Protein AF-A0AAV4ATP1-F1 (afdb_monomer)

Solvent-accessible surface area (backbone atoms only — not comparable to full-atom values): 14069 Å² total; per-residue (Å²): 101,51,82,54,81,61,89,52,82,40,82,49,40,68,47,80,60,47,70,42,80,39,46,44,70,44,78,47,50,34,46,40,31,44,51,21,31,38,41,35,47,23,42,25,44,31,36,67,42,44,58,39,49,51,31,39,30,54,49,22,28,38,41,32,49,21,42,23,47,29,48,47,56,41,62,51,31,40,62,56,31,42,53,18,32,35,42,32,52,20,35,11,58,58,27,47,40,47,58,88,54,37,36,39,66,43,38,54,40,29,55,48,25,26,38,43,34,48,20,49,16,48,76,26,69,51,57,70,36,43,70,19,60,43,45,30,55,42,27,28,34,42,35,32,22,44,37,23,90,85,49,68,56,48,70,59,36,54,71,35,76,48,31,27,34,43,33,27,25,47,100,88,42,70,9,55,28,37,62,46,49,49,63,34,43,58,22,52,48,54,27,38,34,42,38,39,26,39,21,46,25,66,46,63,41,39,56,26,54,73,36,34,65,57,29,30,32,45,34,44,28,30,29,38,93,67,27,33,54,68,55,60,38,57,32,32,64,37,49,52,78,49,57,37,29,34,42,35,47,26,46,25,59,86,68,98,64,80,64,36,69,48,48,39,82,62,48,53,45,54,73,55,36,72,58,81,41,77,45,56,57,74,39,45,69,72,42,73,49,79,66,81,127

Foldseek 3Di:
DDDDPVPAQDLAAEDAPAQEADQDADFQNCQNPLNHAYYHHEHYAHAEQELRRCHNPQNHAEYAPEQYQHQAYYLNSCQSVQNYAYYAPEQNQNHDQDCVRQPLSSCLSPQNYAYYHHANYPLQQDAHPLNNVLSNLNHAEYEYAAHHPVQARDLSLLNNLNHAEYEHRDPPHAHAHAEADLHRCLNPQNYQYYEYENYQYQYYALNNCVSNQNHQYYYYENNHDRQAPLRVLVSLVSVQPGNHAEYHYAPRADDPDLEDEADLVSNVSVVRHNYNYYHHPHRSYPYYPDVDD

Mean predicted aligned error: 6.55 Å

Radius of gyration: 21.5 Å; Cα contacts (8 Å, |Δi|>4): 793; chains: 1; bounding box: 48×37×59 Å

Structure (mmCIF, N/CA/C/O backbone):
data_AF-A0AAV4ATP1-F1
#
_entry.id   AF-A0AAV4ATP1-F1
#
loop_
_atom_site.group_PDB
_atom_site.id
_atom_site.type_symbol
_atom_site.label_atom_id
_atom_site.label_alt_id
_atom_site.label_comp_id
_atom_site.label_asym_id
_atom_site.label_entity_id
_atom_site.label_seq_id
_atom_site.pdbx_PDB_ins_code
_atom_site.Cartn_x
_atom_site.Cartn_y
_atom_site.Cartn_z
_atom_site.occupancy
_atom_site.B_iso_or_equiv
_atom_site.auth_seq_id
_atom_site.auth_comp_id
_atom_site.auth_asym_id
_atom_site.auth_atom_id
_atom_site.pdbx_PDB_model_num
ATOM 1 N N . MET A 1 1 ? -25.416 11.378 11.572 1.00 47.25 1 MET A N 1
ATOM 2 C CA . MET A 1 1 ? -24.959 11.071 12.940 1.00 47.25 1 MET A CA 1
ATOM 3 C C . MET A 1 1 ? -25.371 9.643 13.236 1.00 47.25 1 MET A C 1
ATOM 5 O O . MET A 1 1 ? -26.551 9.343 13.079 1.00 47.25 1 MET A O 1
ATOM 9 N N . LEU A 1 2 ? -24.424 8.749 13.524 1.00 53.81 2 LEU A N 1
ATOM 10 C CA . LEU A 1 2 ? -24.759 7.389 13.952 1.00 53.81 2 LEU A CA 1
ATOM 11 C C . LEU A 1 2 ? -25.113 7.435 15.449 1.00 53.81 2 LEU A C 1
ATOM 13 O O . LEU A 1 2 ? -24.255 7.777 16.250 1.00 53.81 2 LEU A O 1
ATOM 17 N N . ARG A 1 3 ? -26.379 7.155 15.790 1.00 54.53 3 ARG A N 1
ATOM 18 C CA . ARG A 1 3 ? -26.973 7.255 17.142 1.00 54.53 3 ARG A CA 1
ATOM 19 C C . ARG A 1 3 ? -27.427 5.898 17.683 1.00 54.53 3 ARG A C 1
ATOM 21 O O . ARG A 1 3 ? -28.529 5.765 18.208 1.00 54.53 3 ARG A O 1
ATOM 28 N N . TYR A 1 4 ? -26.630 4.852 17.490 1.00 54.16 4 TYR A N 1
ATOM 29 C CA . TYR A 1 4 ? -26.988 3.539 18.022 1.00 54.16 4 TYR A CA 1
ATOM 30 C C . TYR A 1 4 ? -26.353 3.344 19.397 1.00 54.16 4 TYR A C 1
ATOM 32 O O . TYR A 1 4 ? -25.181 3.003 19.511 1.00 54.16 4 TYR A O 1
ATOM 40 N N . HIS A 1 5 ? -27.157 3.543 20.443 1.00 51.75 5 HIS A N 1
ATOM 41 C CA . HIS A 1 5 ? -26.899 2.964 21.756 1.00 51.75 5 HIS A CA 1
ATOM 42 C C . HIS A 1 5 ? -27.209 1.464 21.640 1.00 51.75 5 HIS A C 1
ATOM 44 O O . HIS A 1 5 ? -28.364 1.047 21.668 1.00 51.75 5 HIS A O 1
ATOM 50 N N . ILE A 1 6 ? -26.189 0.645 21.372 1.00 56.44 6 ILE A N 1
ATOM 51 C CA . ILE A 1 6 ? -26.342 -0.816 21.346 1.00 56.44 6 ILE A CA 1
ATOM 52 C C . ILE A 1 6 ? -26.303 -1.278 22.802 1.00 56.44 6 ILE A C 1
ATOM 54 O O . ILE A 1 6 ? -25.237 -1.557 23.332 1.00 56.44 6 ILE A O 1
ATOM 58 N N . GLU A 1 7 ? -27.453 -1.270 23.472 1.00 51.03 7 GLU A N 1
ATOM 59 C CA . GLU A 1 7 ? -27.567 -1.366 24.938 1.00 51.03 7 GLU A CA 1
ATOM 60 C C . GLU A 1 7 ? -27.262 -2.741 25.559 1.00 51.03 7 GLU A C 1
ATOM 62 O O . GLU A 1 7 ? -27.362 -2.900 26.771 1.00 51.03 7 GLU A O 1
ATOM 67 N N . GLU A 1 8 ? -26.791 -3.730 24.801 1.00 58.78 8 GLU A N 1
ATOM 68 C CA . GLU A 1 8 ? -26.426 -5.038 25.353 1.00 58.78 8 GLU A CA 1
ATOM 69 C C . GLU A 1 8 ? -25.146 -5.584 24.715 1.00 58.78 8 GLU A C 1
ATOM 71 O O . GLU A 1 8 ? -24.800 -5.245 23.580 1.00 58.78 8 GLU A O 1
ATOM 76 N N . ARG A 1 9 ? -24.420 -6.445 25.450 1.00 64.19 9 ARG A N 1
ATOM 77 C CA . ARG A 1 9 ? -23.231 -7.154 24.946 1.00 64.19 9 ARG A CA 1
ATOM 78 C C . ARG A 1 9 ? -23.613 -7.975 23.718 1.00 64.19 9 ARG A C 1
ATOM 80 O O . ARG A 1 9 ? -24.086 -9.103 23.829 1.00 64.19 9 ARG A O 1
ATOM 87 N N . SER A 1 10 ? -23.394 -7.396 22.549 1.00 73.38 10 SER A N 1
ATOM 88 C CA . SER A 1 10 ? -23.762 -8.013 21.289 1.00 73.38 10 SER A CA 1
ATOM 89 C C . SER A 1 10 ? -22.739 -9.077 20.898 1.00 73.38 10 SER A C 1
ATOM 91 O O . SER A 1 10 ? -21.528 -8.860 20.968 1.00 73.38 10 SER A O 1
ATOM 93 N N . ASN A 1 11 ? -23.229 -10.224 20.425 1.00 89.25 11 ASN A N 1
ATOM 94 C CA . ASN A 1 11 ? -22.405 -11.253 19.785 1.00 89.25 11 ASN A CA 1
ATOM 95 C C . ASN A 1 11 ? -22.111 -10.935 18.310 1.00 89.25 11 ASN A C 1
ATOM 97 O O . ASN A 1 11 ? -21.620 -11.797 17.583 1.00 89.25 11 ASN A O 1
ATOM 101 N N . LEU A 1 12 ? -22.419 -9.715 17.858 1.00 93.31 12 LEU A N 1
ATOM 102 C CA . LEU A 1 12 ? -22.148 -9.260 16.502 1.00 93.31 12 LEU A CA 1
ATOM 103 C C . LEU A 1 12 ? -20.649 -9.340 16.199 1.00 93.31 12 LEU A C 1
ATOM 105 O O . LEU A 1 12 ? -19.835 -8.743 16.902 1.00 93.31 12 LEU A O 1
ATOM 109 N N . GLN A 1 13 ? -20.300 -10.071 15.141 1.00 96.56 13 GLN A N 1
ATOM 110 C CA . GLN A 1 13 ? -18.920 -10.239 14.677 1.00 96.56 13 GLN A CA 1
ATOM 111 C C . GLN A 1 13 ? -18.594 -9.358 13.471 1.00 96.56 13 GLN A C 1
ATOM 113 O O . GLN A 1 13 ? -17.440 -8.967 13.297 1.00 96.56 13 GLN A O 1
ATOM 118 N N . GLU A 1 14 ? -19.596 -8.995 12.673 1.00 97.56 14 GLU A N 1
ATOM 119 C CA . GLU A 1 14 ? -19.429 -8.193 11.463 1.00 97.56 14 GLU A CA 1
ATOM 120 C C . GLU A 1 14 ? -20.455 -7.068 11.433 1.00 97.56 14 GLU A C 1
ATOM 122 O O . GLU A 1 14 ? -21.643 -7.295 11.649 1.00 97.56 14 GLU A O 1
ATOM 127 N N . LEU A 1 15 ? -19.991 -5.850 11.172 1.00 97.12 15 LEU A N 1
ATOM 128 C CA . LEU A 1 15 ? -20.837 -4.681 10.992 1.00 97.12 15 LEU A CA 1
ATOM 129 C C . LEU A 1 15 ? -20.401 -3.958 9.722 1.00 97.12 15 LEU A C 1
ATOM 131 O O . LEU A 1 15 ? -19.317 -3.370 9.677 1.00 97.12 15 LEU A O 1
ATOM 135 N N . ASP A 1 16 ? -21.260 -3.991 8.707 1.00 98.06 16 ASP A N 1
ATOM 136 C CA . ASP A 1 16 ? -21.101 -3.200 7.493 1.00 98.06 16 ASP A CA 1
ATOM 137 C C . ASP A 1 16 ? -22.119 -2.061 7.475 1.00 98.06 16 ASP A C 1
ATOM 139 O O . ASP A 1 16 ? -23.328 -2.272 7.413 1.00 98.06 16 ASP A O 1
ATOM 143 N N . ILE A 1 17 ? -21.600 -0.843 7.564 1.00 97.00 17 ILE A N 1
ATOM 144 C CA . ILE A 1 17 ? -22.349 0.411 7.473 1.00 97.00 17 ILE A CA 1
ATOM 145 C C . ILE A 1 17 ? -21.721 1.320 6.409 1.00 97.00 17 ILE A C 1
ATOM 147 O O . ILE A 1 17 ? -21.839 2.550 6.460 1.00 97.00 17 ILE A O 1
ATOM 151 N N . SER A 1 18 ? -21.053 0.717 5.426 1.00 98.31 18 SER A N 1
ATOM 152 C CA . SER A 1 18 ? -20.458 1.417 4.297 1.00 98.31 18 SER A CA 1
ATOM 153 C C . SER A 1 18 ? -21.504 1.986 3.336 1.00 98.31 18 SER A C 1
ATOM 155 O O . SER A 1 18 ? -22.663 1.575 3.329 1.00 98.31 18 SER A O 1
ATOM 157 N N . GLY A 1 19 ? -21.113 2.983 2.540 1.00 97.94 19 GLY A N 1
ATOM 158 C CA . GLY A 1 19 ? -21.993 3.580 1.525 1.00 97.94 19 GLY A CA 1
ATOM 159 C C . GLY A 1 19 ? -23.148 4.409 2.094 1.00 97.94 19 GLY A C 1
ATOM 160 O O . GLY A 1 19 ? -24.129 4.665 1.396 1.00 97.94 19 GLY A O 1
ATOM 161 N N . ASN A 1 20 ? -23.046 4.826 3.356 1.00 97.31 20 ASN A N 1
ATOM 162 C CA . ASN A 1 20 ? -24.020 5.688 4.013 1.00 97.31 20 ASN A CA 1
ATOM 163 C C . ASN A 1 20 ? -23.556 7.157 4.002 1.00 97.31 20 ASN A C 1
ATOM 165 O O . ASN A 1 20 ? -22.565 7.538 3.384 1.00 97.31 20 ASN A O 1
ATOM 169 N N . LYS A 1 21 ? -24.306 8.028 4.684 1.00 96.69 21 LYS A N 1
ATOM 170 C CA . LYS A 1 21 ? -23.989 9.461 4.837 1.00 96.69 21 LYS A CA 1
ATOM 171 C C . LYS A 1 21 ? -23.508 9.784 6.253 1.00 96.69 21 LYS A C 1
ATOM 173 O O . LYS A 1 21 ? -23.858 10.822 6.815 1.00 96.69 21 LYS A O 1
ATOM 178 N N . ILE A 1 22 ? -22.769 8.867 6.878 1.00 96.50 22 ILE A N 1
ATOM 179 C CA . ILE A 1 22 ? -22.291 9.050 8.249 1.00 96.50 22 ILE A CA 1
ATOM 180 C C . ILE A 1 22 ? -21.164 10.084 8.226 1.00 96.50 22 ILE A C 1
ATOM 182 O O . ILE A 1 22 ? -20.082 9.832 7.706 1.00 96.50 22 ILE A O 1
ATOM 186 N N . SER A 1 23 ? -21.433 11.266 8.777 1.00 95.56 23 SER A N 1
ATOM 187 C CA . SER A 1 23 ? -20.451 12.346 8.936 1.00 95.56 23 SER A CA 1
ATOM 188 C C . SER A 1 23 ? -19.716 12.306 10.277 1.00 95.56 23 SER A C 1
ATOM 190 O O . SER A 1 23 ? -18.638 12.880 10.409 1.00 95.56 23 SER A O 1
ATOM 192 N N . GLU A 1 24 ? -20.311 11.639 11.265 1.00 93.75 24 GLU A N 1
ATOM 193 C CA . GLU A 1 24 ? -19.853 11.580 12.650 1.00 93.75 24 GLU A CA 1
ATOM 194 C C . GLU A 1 24 ? -20.368 10.303 13.321 1.00 93.75 24 GLU A C 1
ATOM 196 O O . GLU A 1 24 ? -21.513 9.884 13.087 1.00 93.75 24 GLU A O 1
ATOM 201 N N . ILE A 1 25 ? -19.504 9.716 14.148 1.00 93.75 25 ILE A N 1
ATOM 202 C CA . ILE A 1 25 ? -19.793 8.609 15.059 1.00 93.75 25 ILE A CA 1
ATOM 203 C C . ILE A 1 25 ? -19.791 9.216 16.457 1.00 93.75 25 ILE A C 1
ATOM 205 O O . ILE A 1 25 ? -18.797 9.831 16.839 1.00 93.75 25 ILE A O 1
ATOM 209 N N . GLU A 1 26 ? -20.893 9.078 17.190 1.00 91.19 26 GLU A N 1
ATOM 210 C CA . GLU A 1 26 ? -20.960 9.579 18.561 1.00 91.19 26 GLU A CA 1
ATOM 211 C C . GLU A 1 26 ? -20.011 8.792 19.470 1.00 91.19 26 GLU A C 1
ATOM 213 O O . GLU A 1 26 ? -19.765 7.596 19.262 1.00 91.19 26 GLU A O 1
ATOM 218 N N . ASP A 1 27 ? -19.493 9.465 20.492 1.00 90.56 27 ASP A N 1
ATOM 219 C CA . ASP A 1 27 ? -18.597 8.860 21.467 1.00 90.56 27 ASP A CA 1
ATOM 220 C C . ASP A 1 27 ? -19.206 7.577 22.042 1.00 90.56 27 ASP A C 1
ATOM 222 O O . ASP A 1 27 ? -20.387 7.523 22.389 1.00 90.56 27 ASP A O 1
ATOM 226 N N . ASN A 1 28 ? -18.389 6.528 22.145 1.00 88.12 28 ASN A N 1
ATOM 227 C CA . ASN A 1 28 ? -18.791 5.234 22.693 1.00 88.12 28 ASN A CA 1
ATOM 228 C C . ASN A 1 28 ? -19.895 4.483 21.919 1.00 88.12 28 ASN A C 1
ATOM 230 O O . ASN A 1 28 ? -20.407 3.487 22.431 1.00 88.12 28 ASN A O 1
ATOM 234 N N . SER A 1 29 ? -20.210 4.859 20.671 1.00 90.81 29 SER A N 1
ATOM 235 C CA . SER A 1 29 ? -21.190 4.140 19.824 1.00 90.81 29 SER A CA 1
ATOM 236 C C . SER A 1 29 ? -20.921 2.630 19.698 1.00 90.81 29 SER A C 1
ATOM 238 O O . SER A 1 29 ? -21.835 1.850 19.442 1.00 90.81 29 SER A O 1
ATOM 240 N N . PHE A 1 30 ? -19.669 2.197 19.878 1.00 92.31 30 PHE A N 1
ATOM 241 C CA . PHE A 1 30 ? -19.261 0.793 19.775 1.00 92.31 30 PHE A CA 1
ATOM 242 C C . PHE A 1 30 ? -18.834 0.154 21.107 1.00 92.31 30 PHE A C 1
ATOM 244 O O . PHE A 1 30 ? -18.339 -0.975 21.102 1.00 92.31 30 PHE A O 1
ATOM 251 N N . GLN A 1 31 ? -19.037 0.821 22.253 1.00 91.12 31 GLN A N 1
ATOM 252 C CA . GLN A 1 31 ? -18.451 0.402 23.538 1.00 91.12 31 GLN A CA 1
ATOM 253 C C . GLN A 1 31 ? -18.849 -1.012 23.992 1.00 91.12 31 GLN A C 1
ATOM 255 O O . GLN A 1 31 ? -18.095 -1.669 24.710 1.00 91.12 31 GLN A O 1
ATOM 260 N N . PHE A 1 32 ? -20.006 -1.501 23.542 1.00 90.56 32 PHE A N 1
ATOM 261 C CA . PHE A 1 32 ? -20.543 -2.817 23.895 1.00 90.56 32 PHE A CA 1
ATOM 262 C C . PHE A 1 32 ? -20.334 -3.892 22.812 1.00 90.56 32 PHE A C 1
ATOM 264 O O . PHE A 1 32 ? -20.736 -5.040 23.000 1.00 90.56 32 PHE A O 1
ATOM 271 N N . LEU A 1 33 ? -19.658 -3.563 21.704 1.00 93.06 33 LEU A N 1
ATOM 272 C CA . LEU A 1 33 ? -19.396 -4.467 20.576 1.00 93.06 33 LEU A CA 1
ATOM 273 C C . LEU A 1 33 ? -18.064 -5.227 20.713 1.00 93.06 33 LEU A C 1
ATOM 275 O O . LEU A 1 33 ? -17.266 -5.304 19.779 1.00 93.06 33 LEU A O 1
ATOM 279 N N . SER A 1 34 ? -17.799 -5.808 21.883 1.00 93.75 34 SER A N 1
ATOM 280 C CA . SER A 1 34 ? -16.513 -6.465 22.160 1.00 93.75 34 SER A CA 1
ATOM 281 C C . SER A 1 34 ? -16.274 -7.748 21.355 1.00 93.75 34 SER A C 1
ATOM 283 O O . SER A 1 34 ? -15.119 -8.138 21.176 1.00 93.75 34 SER A O 1
ATOM 285 N N . SER A 1 35 ? -17.327 -8.381 20.833 1.00 95.56 35 SER A N 1
ATOM 286 C CA . SER A 1 35 ? -17.247 -9.542 19.933 1.00 95.56 35 SER A CA 1
ATOM 287 C C . SER A 1 35 ? -16.990 -9.168 18.469 1.00 95.56 35 SER A C 1
ATOM 289 O O . SER A 1 35 ? -16.736 -10.062 17.662 1.00 95.56 35 SER A O 1
ATOM 291 N N . LEU A 1 36 ? -17.024 -7.875 18.120 1.00 96.94 36 LEU A N 1
ATOM 292 C CA . LEU A 1 36 ? -16.885 -7.428 16.738 1.00 96.94 36 LEU A CA 1
ATOM 293 C C . LEU A 1 36 ? -15.471 -7.705 16.222 1.00 96.94 36 LEU A C 1
ATOM 295 O O . LEU A 1 36 ? -14.469 -7.347 16.846 1.00 96.94 36 LEU A O 1
ATOM 299 N N . VAL A 1 37 ? -15.400 -8.327 15.048 1.00 98.25 37 VAL A N 1
ATOM 300 C CA . VAL A 1 37 ? -14.173 -8.730 14.352 1.00 98.25 37 VAL A CA 1
ATOM 301 C C . VAL A 1 37 ? -13.961 -7.893 13.088 1.00 98.25 37 VAL A C 1
ATOM 303 O O . VAL A 1 37 ? -12.823 -7.510 12.793 1.00 98.25 37 VAL A O 1
ATOM 306 N N . HIS A 1 38 ? -15.041 -7.551 12.389 1.00 98.56 38 HIS A N 1
ATOM 307 C CA . HIS A 1 38 ? -15.018 -6.835 11.119 1.00 98.56 38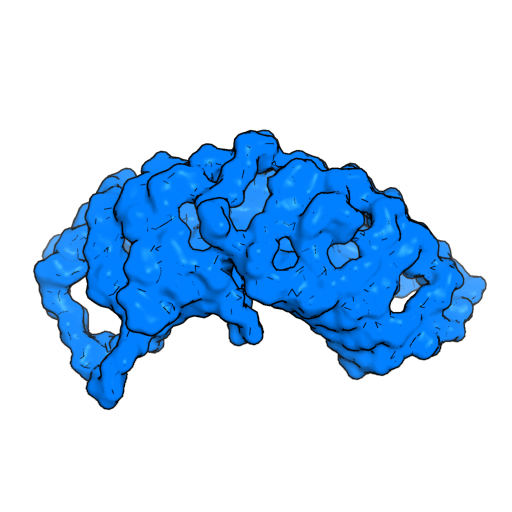 HIS A CA 1
ATOM 308 C C . HIS A 1 38 ? -15.908 -5.586 11.190 1.00 98.56 38 HIS A C 1
ATOM 310 O O . HIS A 1 38 ? -17.094 -5.684 11.492 1.00 98.56 38 HIS A O 1
ATOM 316 N N . LEU A 1 39 ? -15.330 -4.410 10.923 1.00 98.38 39 LEU A N 1
ATOM 317 C CA . LEU A 1 39 ? -16.067 -3.147 10.826 1.00 98.38 39 LEU A CA 1
ATOM 318 C C . LEU A 1 39 ? -15.770 -2.471 9.490 1.00 98.38 39 LEU A C 1
ATOM 320 O O . LEU A 1 39 ? -14.617 -2.128 9.212 1.00 98.38 39 LEU A O 1
ATOM 324 N N . ASN A 1 40 ? -16.815 -2.259 8.695 1.00 98.75 40 ASN A N 1
ATOM 325 C CA . ASN A 1 40 ? -16.746 -1.540 7.432 1.00 98.75 40 ASN A CA 1
ATOM 326 C C . ASN A 1 40 ? -17.504 -0.207 7.535 1.00 98.75 40 ASN A C 1
ATOM 328 O O . ASN A 1 40 ? -18.727 -0.167 7.649 1.00 98.75 40 ASN A O 1
ATOM 332 N N . LEU A 1 41 ? -16.745 0.887 7.503 1.00 98.44 41 LEU A N 1
ATOM 333 C CA . LEU A 1 41 ? -17.198 2.280 7.511 1.00 98.44 41 LEU A CA 1
ATOM 334 C C . LEU A 1 41 ? -16.861 2.984 6.184 1.00 98.44 41 LEU A C 1
ATOM 336 O O . LEU A 1 41 ? -16.927 4.215 6.102 1.00 98.44 41 LEU A O 1
ATOM 340 N N . ALA A 1 42 ? -16.490 2.233 5.143 1.00 98.56 42 ALA A N 1
ATOM 341 C CA . ALA A 1 42 ? -16.060 2.797 3.872 1.00 98.56 42 ALA A CA 1
ATOM 342 C C . ALA A 1 42 ? -17.159 3.634 3.197 1.00 98.56 42 ALA A C 1
ATOM 344 O O . ALA A 1 42 ? -18.348 3.448 3.460 1.00 98.56 42 ALA A O 1
ATOM 345 N N . LYS A 1 43 ? -16.787 4.536 2.284 1.00 98.00 43 LYS A N 1
ATOM 346 C CA . LYS A 1 43 ? -17.749 5.302 1.463 1.00 98.00 43 LYS A CA 1
ATOM 347 C C . LYS A 1 43 ? -18.777 6.071 2.305 1.00 98.00 43 LYS A C 1
ATOM 349 O O . LYS A 1 43 ? -19.968 6.062 2.005 1.00 98.00 43 LYS A O 1
ATOM 354 N N . ASN A 1 44 ? -18.312 6.697 3.382 1.00 98.25 44 ASN A N 1
ATOM 355 C CA . ASN A 1 44 ? -19.098 7.585 4.237 1.00 98.25 44 ASN A CA 1
ATOM 356 C C . ASN A 1 44 ? -18.551 9.023 4.130 1.00 98.25 44 ASN A C 1
ATOM 358 O O . ASN A 1 44 ? -17.882 9.386 3.165 1.00 98.25 44 ASN A O 1
ATOM 362 N N . SER A 1 45 ? -18.872 9.897 5.082 1.00 97.62 45 SER A N 1
ATOM 363 C CA . SER A 1 45 ? -18.421 11.296 5.100 1.00 97.62 45 SER A CA 1
ATOM 364 C C . SER A 1 45 ? -17.709 11.660 6.402 1.00 97.62 45 SER A C 1
ATOM 366 O O . SER A 1 45 ? -17.733 12.823 6.810 1.00 97.62 45 SER A O 1
ATOM 368 N N . LEU A 1 46 ? -17.090 10.677 7.068 1.00 97.94 46 LEU A N 1
ATOM 369 C CA . LEU A 1 46 ? -16.367 10.886 8.320 1.00 97.94 46 LEU A CA 1
ATOM 370 C C . LEU A 1 46 ? -15.219 11.863 8.103 1.00 97.94 46 LEU A C 1
ATOM 372 O O . LEU A 1 46 ? -14.470 11.740 7.137 1.00 97.94 46 LEU A O 1
ATOM 376 N N . GLN A 1 47 ? -15.075 12.822 9.012 1.00 96.50 47 GLN A N 1
ATOM 377 C CA . GLN A 1 47 ? -14.042 13.858 8.921 1.00 96.50 47 GLN A CA 1
ATOM 378 C C . GLN A 1 47 ? -12.947 13.713 9.979 1.00 96.50 47 GLN A C 1
ATOM 380 O O . GLN A 1 47 ? -11.800 14.106 9.751 1.00 96.50 47 GLN A O 1
ATOM 385 N N . ARG A 1 48 ? -13.300 13.155 11.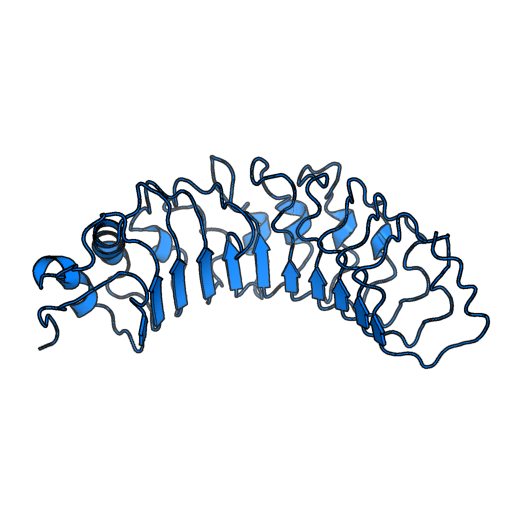138 1.00 96.12 48 ARG A N 1
ATOM 386 C CA . ARG A 1 48 ? -12.403 12.972 12.275 1.00 96.12 48 ARG A CA 1
ATOM 387 C C . ARG A 1 48 ? -12.596 11.594 12.886 1.00 96.12 48 ARG A C 1
ATOM 389 O O . ARG A 1 48 ? -13.694 11.049 12.849 1.00 96.12 48 ARG A O 1
ATOM 396 N N . VAL A 1 49 ? -11.525 11.086 13.479 1.00 96.88 49 VAL A N 1
ATOM 397 C CA . VAL A 1 49 ? -11.536 9.913 14.355 1.00 96.88 49 VAL A CA 1
ATOM 398 C C . VAL A 1 49 ? -10.898 10.336 15.673 1.00 96.88 49 VAL A C 1
ATOM 400 O O . VAL A 1 49 ? -9.752 10.783 15.677 1.00 96.88 49 VAL A O 1
ATOM 403 N N . ASN A 1 50 ? -11.635 10.228 16.775 1.00 95.81 50 ASN A N 1
ATOM 404 C CA . ASN A 1 50 ? -11.162 10.582 18.115 1.00 95.81 50 ASN A CA 1
ATOM 405 C C . ASN A 1 50 ? -10.765 9.326 18.923 1.00 95.81 50 ASN A C 1
ATOM 407 O O . ASN A 1 50 ? -10.930 8.192 18.468 1.00 95.81 50 ASN A O 1
ATOM 411 N N . ASN A 1 51 ? -10.235 9.524 20.131 1.00 95.19 51 ASN A N 1
ATOM 412 C CA . ASN A 1 51 ? -9.775 8.454 21.025 1.00 95.19 51 ASN A CA 1
ATOM 413 C C . ASN A 1 51 ? -10.890 7.527 21.547 1.00 95.19 51 ASN A C 1
ATOM 415 O O . ASN A 1 51 ? -10.589 6.430 22.011 1.00 95.19 51 ASN A O 1
ATOM 419 N N . VAL A 1 52 ? -12.157 7.934 21.451 1.00 94.88 52 VAL A N 1
ATOM 420 C CA . VAL A 1 52 ? -13.317 7.161 21.931 1.00 94.88 52 VAL A CA 1
ATOM 421 C C . VAL A 1 52 ? -14.165 6.575 20.795 1.00 94.88 52 VAL A C 1
ATOM 423 O O . VAL A 1 52 ? -15.063 5.773 21.045 1.00 94.88 52 VAL A O 1
ATOM 426 N N . THR A 1 53 ? -13.846 6.896 19.534 1.00 95.06 53 THR A N 1
ATOM 427 C CA . THR A 1 53 ? -14.595 6.454 18.344 1.00 95.06 53 THR A CA 1
ATOM 428 C C . THR A 1 53 ? -14.663 4.931 18.261 1.00 95.06 53 THR A C 1
ATOM 430 O O . THR A 1 53 ? -15.709 4.385 17.935 1.00 95.06 53 THR A O 1
ATOM 433 N N . PHE A 1 54 ? -13.562 4.235 18.565 1.00 95.94 54 PHE A N 1
ATOM 434 C CA . PHE A 1 54 ? -13.464 2.769 18.487 1.00 95.94 54 PHE A CA 1
ATOM 435 C C . PHE A 1 54 ? -13.410 2.079 19.851 1.00 95.94 54 PHE A C 1
ATOM 437 O O . PHE A 1 54 ? -13.081 0.893 19.934 1.00 95.94 54 PHE A O 1
ATOM 444 N N . GLN A 1 55 ? -13.723 2.804 20.925 1.00 94.25 55 GLN A N 1
ATOM 445 C CA . GLN A 1 55 ? -13.720 2.244 22.268 1.00 94.25 55 GLN A CA 1
ATOM 446 C C . GLN A 1 55 ? -14.649 1.020 22.345 1.00 94.25 55 GLN A C 1
ATOM 448 O O . GLN A 1 55 ? -15.734 1.012 21.771 1.00 94.25 55 GLN A O 1
ATOM 453 N N . GLY A 1 56 ? -14.188 -0.040 23.018 1.00 92.50 56 GLY A N 1
ATOM 454 C CA . GLY A 1 56 ? -14.891 -1.326 23.132 1.00 92.50 56 GLY A CA 1
ATOM 455 C C . GLY A 1 56 ? -14.534 -2.370 22.064 1.00 92.50 56 GLY A C 1
ATOM 456 O O . GLY A 1 56 ? -14.704 -3.563 22.315 1.00 92.50 56 GLY A O 1
ATOM 457 N N . LEU A 1 57 ? -13.946 -1.974 20.928 1.00 95.62 57 LEU A N 1
ATOM 458 C CA . LEU A 1 57 ? -13.634 -2.858 19.789 1.00 95.62 57 LEU A CA 1
ATOM 459 C C . LEU A 1 57 ? -12.343 -3.690 19.963 1.00 95.62 57 LEU A C 1
ATOM 461 O O . LEU A 1 57 ? -11.511 -3.791 19.059 1.00 95.62 57 LEU A O 1
ATOM 465 N N . VAL A 1 58 ? -12.175 -4.318 21.129 1.00 95.00 58 VAL A N 1
ATOM 466 C CA . VAL A 1 58 ? -10.927 -4.983 21.564 1.00 95.00 58 VAL A CA 1
ATOM 467 C C . VAL A 1 58 ? -10.549 -6.242 20.772 1.00 95.00 58 VAL A C 1
ATOM 469 O O . VAL A 1 58 ? -9.399 -6.680 20.814 1.00 95.00 58 VAL A O 1
ATOM 472 N N . ASN A 1 59 ? -11.498 -6.851 20.054 1.00 96.62 59 ASN A N 1
ATOM 473 C CA . ASN A 1 59 ? -11.263 -8.039 19.223 1.00 96.62 59 ASN A CA 1
ATOM 474 C C . ASN A 1 59 ? -11.269 -7.749 17.717 1.00 96.62 59 ASN A C 1
ATOM 476 O O . ASN A 1 59 ? -11.141 -8.677 16.914 1.00 96.62 59 ASN A O 1
ATOM 480 N N . LEU A 1 60 ? -11.374 -6.478 17.328 1.00 98.00 60 LEU A N 1
ATOM 481 C CA . LEU A 1 60 ? -11.559 -6.095 15.939 1.00 98.00 60 LEU A CA 1
ATOM 482 C C . LEU A 1 60 ? -10.269 -6.343 15.137 1.00 98.00 60 LEU A C 1
ATOM 484 O O . LEU A 1 60 ? -9.188 -5.854 15.472 1.00 98.00 60 LEU A O 1
ATOM 488 N N . ARG A 1 61 ? -10.387 -7.109 14.049 1.00 98.50 61 ARG A N 1
ATOM 489 C CA . ARG A 1 61 ? -9.274 -7.551 13.192 1.00 98.50 61 ARG A CA 1
ATOM 490 C C . ARG A 1 61 ? -9.204 -6.793 11.880 1.00 98.50 61 ARG A C 1
ATOM 492 O O . ARG A 1 61 ? -8.096 -6.527 11.417 1.00 98.50 61 ARG A O 1
ATOM 499 N N . THR A 1 62 ? -10.338 -6.391 11.313 1.00 98.75 62 THR A N 1
ATOM 500 C CA . THR A 1 62 ? -10.379 -5.564 10.097 1.00 98.75 62 THR A CA 1
ATOM 501 C C . THR A 1 62 ? -11.160 -4.282 10.348 1.00 98.75 62 THR A C 1
ATOM 503 O O . THR A 1 62 ? -12.179 -4.284 11.039 1.00 98.75 62 THR A O 1
ATOM 506 N N . LEU A 1 63 ? -10.618 -3.172 9.861 1.00 98.69 63 LEU A N 1
ATOM 507 C CA . LEU A 1 63 ? -11.255 -1.864 9.913 1.00 98.69 63 LEU A CA 1
ATOM 508 C C . LEU A 1 63 ? -11.089 -1.205 8.551 1.00 98.69 63 LEU A C 1
ATOM 510 O O . LEU A 1 63 ? -9.955 -0.978 8.121 1.00 98.69 63 LEU A O 1
ATOM 514 N N . ASP A 1 64 ? -12.208 -0.908 7.904 1.00 98.75 64 ASP A N 1
ATOM 515 C CA . ASP A 1 64 ? -12.227 -0.148 6.661 1.00 98.75 64 ASP A CA 1
ATOM 516 C C . ASP A 1 64 ? -12.822 1.243 6.895 1.00 98.75 64 ASP A C 1
ATOM 518 O O . ASP A 1 64 ? -13.980 1.379 7.276 1.00 98.75 64 ASP A O 1
ATOM 522 N N . LEU A 1 65 ? -12.000 2.271 6.700 1.00 98.31 65 LEU A N 1
ATOM 523 C CA . LEU A 1 65 ? -12.333 3.694 6.769 1.00 98.31 65 LEU A CA 1
ATOM 524 C C . LEU A 1 65 ? -12.101 4.376 5.413 1.00 98.31 65 LEU A C 1
ATOM 526 O O . LEU A 1 65 ? -11.984 5.603 5.335 1.00 98.31 65 LEU A O 1
ATOM 530 N N . SER A 1 66 ? -11.983 3.595 4.340 1.00 97.56 66 SER A N 1
ATOM 531 C CA . SER A 1 66 ? -11.644 4.121 3.027 1.00 97.56 66 SER A CA 1
ATOM 532 C C . SER A 1 66 ? -12.755 4.973 2.425 1.00 97.56 66 SER A C 1
ATOM 534 O O . SER A 1 66 ? -13.924 4.858 2.795 1.00 97.56 66 SER A O 1
ATOM 536 N N . GLN A 1 67 ? -12.394 5.847 1.486 1.00 96.06 67 GLN A N 1
ATOM 537 C CA . GLN A 1 67 ? -13.353 6.703 0.775 1.00 96.06 67 GLN A CA 1
ATOM 538 C C . GLN A 1 67 ? -14.234 7.517 1.746 1.00 96.06 67 GLN A C 1
ATOM 540 O O . GLN A 1 67 ? -15.456 7.563 1.620 1.00 96.06 67 GLN A O 1
ATOM 545 N N . ASN A 1 68 ? -13.606 8.124 2.754 1.00 97.44 68 ASN A N 1
ATOM 546 C CA . ASN A 1 68 ? -14.222 9.095 3.657 1.00 97.44 68 ASN A CA 1
ATOM 547 C C . ASN A 1 68 ? -13.599 10.489 3.423 1.00 97.44 68 ASN A C 1
ATOM 549 O O . ASN A 1 68 ? -12.854 10.714 2.468 1.00 97.44 68 ASN A O 1
ATOM 553 N N . ALA A 1 69 ? -13.914 11.458 4.283 1.00 96.12 69 ALA A N 1
ATOM 554 C CA . ALA A 1 69 ? -13.366 12.812 4.235 1.00 96.12 69 ALA A CA 1
ATOM 555 C C . ALA A 1 69 ? -12.409 13.088 5.410 1.00 96.12 69 ALA A C 1
ATOM 557 O O . ALA A 1 69 ? -12.300 14.237 5.855 1.00 96.12 69 ALA A O 1
ATOM 558 N N . ILE A 1 70 ? -11.749 12.044 5.932 1.00 96.56 70 ILE A N 1
ATOM 559 C CA . ILE A 1 70 ? -10.939 12.138 7.147 1.00 96.56 70 ILE A CA 1
ATOM 560 C C . ILE A 1 70 ? -9.778 13.090 6.884 1.00 96.56 70 ILE A C 1
ATOM 562 O O . ILE A 1 70 ? -9.052 12.951 5.904 1.00 96.56 70 ILE A O 1
ATOM 566 N N . PHE A 1 71 ? -9.602 14.066 7.768 1.00 94.12 71 PHE A N 1
ATOM 567 C CA . PHE A 1 71 ? -8.442 14.957 7.756 1.00 94.12 71 PHE A CA 1
ATOM 568 C C . PHE A 1 71 ? -7.648 14.896 9.061 1.00 94.12 71 PHE A C 1
ATOM 570 O O . PHE A 1 71 ? -6.493 15.306 9.086 1.00 94.12 71 PHE A O 1
ATOM 577 N N . GLN A 1 72 ? -8.234 14.354 10.132 1.00 95.06 72 GLN A N 1
ATOM 578 C CA . GLN A 1 72 ? -7.604 14.268 11.443 1.00 95.06 72 GLN A CA 1
ATOM 579 C C . GLN A 1 72 ? -7.940 12.940 12.124 1.00 95.06 72 GLN A C 1
ATOM 581 O O . GLN A 1 72 ? -9.099 12.529 12.178 1.00 95.06 72 GLN A O 1
ATOM 586 N N . ILE A 1 73 ? -6.914 12.301 12.677 1.00 97.06 73 ILE A N 1
ATOM 587 C CA . ILE A 1 73 ? -7.031 11.129 13.543 1.00 97.06 73 ILE A CA 1
ATOM 588 C C . ILE A 1 73 ? -6.297 11.476 14.835 1.00 97.06 73 ILE A C 1
ATOM 590 O O . ILE A 1 73 ? -5.155 11.934 14.788 1.00 97.06 73 ILE A O 1
ATOM 594 N N . ASP A 1 74 ? -6.965 11.313 15.972 1.00 96.69 74 ASP A N 1
ATOM 595 C CA . ASP A 1 74 ? -6.353 11.514 17.281 1.00 96.69 74 ASP A CA 1
ATOM 596 C C . ASP A 1 74 ? -5.196 10.527 17.502 1.00 96.69 74 ASP A C 1
ATOM 598 O O . ASP A 1 74 ? -5.249 9.373 17.074 1.00 96.69 74 ASP A O 1
ATOM 602 N N . ILE A 1 75 ? -4.147 10.970 18.194 1.00 96.12 75 ILE A N 1
ATOM 603 C CA . ILE A 1 75 ? -2.928 10.183 18.422 1.00 96.12 75 ILE A CA 1
ATOM 604 C C . ILE A 1 75 ? -3.180 8.868 19.181 1.00 96.12 75 ILE A C 1
ATOM 606 O O . ILE A 1 75 ? -2.393 7.931 19.039 1.00 96.12 75 ILE A O 1
ATOM 610 N N . SER A 1 76 ? -4.278 8.793 19.938 1.00 96.44 76 SER A N 1
ATOM 611 C CA . SER A 1 76 ? -4.700 7.635 20.733 1.00 96.44 76 SER A CA 1
ATOM 612 C C . SER A 1 76 ? -5.932 6.925 20.151 1.00 96.44 76 SER A C 1
ATOM 614 O O . SER A 1 76 ? -6.452 5.995 20.767 1.00 96.44 76 SER A O 1
ATOM 616 N N . ALA A 1 77 ? -6.401 7.313 18.956 1.00 96.62 77 ALA A N 1
ATOM 617 C CA . ALA A 1 77 ? -7.578 6.738 18.285 1.00 96.62 77 ALA A CA 1
ATOM 618 C C . ALA A 1 77 ? -7.547 5.208 18.145 1.00 96.62 77 ALA A C 1
ATOM 620 O O . ALA A 1 77 ? -8.590 4.559 18.067 1.00 96.62 77 ALA A O 1
ATOM 621 N N . PHE A 1 78 ? -6.350 4.624 18.094 1.00 96.81 78 PHE A N 1
ATOM 622 C CA . PHE A 1 78 ? -6.147 3.200 17.846 1.00 96.81 78 PHE A CA 1
ATOM 623 C C . PHE A 1 78 ? -5.662 2.411 19.068 1.00 96.81 78 PHE A C 1
ATOM 625 O O . PHE A 1 78 ? -5.385 1.220 18.938 1.00 96.81 78 PHE A O 1
ATOM 632 N N . ASP A 1 79 ? -5.600 3.023 20.255 1.00 96.00 79 ASP A N 1
ATOM 633 C CA . ASP A 1 79 ? -5.040 2.401 21.465 1.00 96.00 79 ASP A CA 1
ATOM 634 C C . ASP A 1 79 ? -5.765 1.109 21.882 1.00 96.00 79 ASP A C 1
ATOM 636 O O . ASP A 1 79 ? -5.140 0.175 22.380 1.00 96.00 79 ASP A O 1
ATOM 640 N N . CYS A 1 80 ? -7.070 1.008 21.621 1.00 94.44 80 CYS A N 1
ATOM 641 C CA . CYS A 1 80 ? -7.865 -0.185 21.924 1.00 94.44 80 CYS A CA 1
ATOM 642 C C . CYS A 1 80 ? -7.836 -1.266 20.825 1.00 94.44 80 CYS A C 1
ATOM 644 O O . CYS A 1 80 ? -8.369 -2.357 21.028 1.00 94.44 80 CYS A O 1
ATOM 646 N N . LEU A 1 81 ? -7.212 -1.002 19.670 1.00 96.06 81 LEU A N 1
ATOM 647 C CA . LEU A 1 81 ? -7.245 -1.869 18.485 1.00 96.06 81 LEU A CA 1
ATOM 648 C C . LEU A 1 81 ? -6.033 -2.814 18.399 1.00 96.06 81 LEU A C 1
ATOM 650 O O . LEU A 1 81 ? -5.468 -3.026 17.326 1.00 96.06 81 LEU A O 1
ATOM 654 N N . THR A 1 82 ? -5.614 -3.398 19.520 1.00 93.19 82 THR A N 1
ATOM 655 C CA . THR A 1 82 ? -4.344 -4.145 19.625 1.00 93.19 82 THR A CA 1
ATOM 656 C C . THR A 1 82 ? -4.296 -5.441 18.802 1.00 93.19 82 THR A C 1
ATOM 658 O O . THR A 1 82 ? -3.219 -5.845 18.370 1.00 93.19 82 THR A O 1
ATOM 661 N N . LYS A 1 83 ? -5.450 -6.060 18.508 1.00 95.94 83 LYS A N 1
ATOM 662 C CA . LYS A 1 83 ? -5.584 -7.290 17.689 1.00 95.94 83 LYS A CA 1
ATOM 663 C C . LYS A 1 83 ? -5.832 -7.034 16.194 1.00 95.94 83 LYS A C 1
ATOM 665 O O . LYS A 1 83 ? -6.210 -7.941 15.441 1.00 95.94 83 LYS A O 1
ATOM 670 N N . ARG A 1 84 ? -5.676 -5.786 15.749 1.00 96.12 84 ARG A N 1
ATOM 671 C CA . ARG A 1 84 ? -5.901 -5.375 14.360 1.00 96.12 84 ARG A CA 1
ATOM 672 C C . ARG A 1 84 ? -4.925 -6.080 13.424 1.00 96.12 84 ARG A C 1
ATOM 674 O O . ARG A 1 84 ? -3.722 -5.973 13.606 1.00 96.12 84 ARG A O 1
ATOM 681 N N . LYS A 1 85 ? -5.435 -6.697 12.357 1.00 97.38 85 LYS A N 1
ATOM 682 C CA . LYS A 1 85 ? -4.625 -7.306 11.286 1.00 97.38 85 LYS A CA 1
ATOM 683 C C . LYS A 1 85 ? -4.655 -6.502 9.994 1.00 97.38 85 LYS A C 1
ATOM 685 O O . LYS A 1 85 ? -3.658 -6.468 9.275 1.00 97.38 85 LYS A O 1
ATOM 690 N N . THR A 1 86 ? -5.775 -5.843 9.714 1.00 98.75 86 THR A N 1
ATOM 691 C CA . THR A 1 86 ? -5.988 -5.098 8.471 1.00 98.75 86 THR A CA 1
ATOM 692 C C . THR A 1 86 ? -6.609 -3.747 8.755 1.00 98.75 86 THR A C 1
ATOM 694 O O . THR A 1 86 ? -7.631 -3.669 9.438 1.00 98.75 86 THR A O 1
ATOM 697 N N . MET A 1 87 ? -6.007 -2.697 8.209 1.00 98.31 87 MET A N 1
ATOM 698 C CA . MET A 1 87 ? -6.516 -1.336 8.291 1.00 98.31 87 MET A CA 1
ATOM 699 C C . MET A 1 87 ? -6.489 -0.702 6.905 1.00 98.31 87 MET A C 1
ATOM 701 O O . MET A 1 87 ? -5.443 -0.654 6.256 1.00 98.31 87 MET A O 1
ATOM 705 N N . ASN A 1 88 ? -7.645 -0.212 6.472 1.00 97.94 88 ASN A N 1
ATOM 706 C CA . ASN A 1 88 ? -7.784 0.531 5.234 1.00 97.94 88 ASN A CA 1
ATOM 707 C C . ASN A 1 88 ? -8.167 1.982 5.547 1.00 97.94 88 ASN A C 1
ATOM 709 O O . ASN A 1 88 ? -9.261 2.252 6.030 1.00 97.94 88 ASN A O 1
ATOM 713 N N . LEU A 1 89 ? -7.238 2.902 5.303 1.00 95.69 89 LEU A N 1
ATOM 714 C CA . LEU A 1 89 ? -7.393 4.355 5.444 1.00 95.69 89 LEU A CA 1
ATOM 715 C C . LEU A 1 89 ? -7.330 5.053 4.081 1.00 95.69 89 LEU A C 1
ATOM 717 O O . LEU A 1 89 ? -7.122 6.265 4.016 1.00 95.69 89 LEU A O 1
ATOM 721 N N . SER A 1 90 ? -7.450 4.293 2.994 1.00 94.56 90 SER A N 1
ATOM 722 C CA . SER A 1 90 ? -7.247 4.813 1.651 1.00 94.56 90 SER A CA 1
ATOM 723 C C . SER A 1 90 ? -8.328 5.805 1.208 1.00 94.56 90 SER A C 1
ATOM 725 O O . SER A 1 90 ? -9.445 5.806 1.718 1.00 94.56 90 SER A O 1
ATOM 727 N N . HIS A 1 91 ? -8.022 6.649 0.228 1.00 93.19 91 HIS A N 1
ATOM 728 C CA . HIS A 1 91 ? -8.979 7.574 -0.392 1.00 93.19 91 HIS A CA 1
ATOM 729 C C . HIS A 1 91 ? -9.643 8.563 0.585 1.00 93.19 91 HIS A C 1
ATOM 731 O O . HIS A 1 91 ? -10.775 8.994 0.379 1.00 93.19 91 HIS A O 1
ATOM 737 N N . ASN A 1 92 ? -8.925 8.959 1.635 1.00 93.38 92 ASN A N 1
ATOM 738 C CA . ASN A 1 92 ? -9.218 10.106 2.485 1.00 93.38 92 ASN A CA 1
ATOM 739 C C . ASN A 1 92 ? -8.366 11.289 2.014 1.00 93.38 92 ASN A C 1
ATOM 741 O O . ASN A 1 92 ? -7.334 11.613 2.597 1.00 93.38 92 ASN A O 1
ATOM 745 N N . THR A 1 93 ? -8.794 11.951 0.939 1.00 89.88 93 THR A N 1
ATOM 746 C CA . THR A 1 93 ? -7.987 12.945 0.196 1.00 89.88 93 THR A CA 1
ATOM 747 C C . THR A 1 93 ? -7.545 14.171 1.008 1.00 89.88 93 THR A C 1
ATOM 749 O O . THR A 1 93 ? -6.682 14.938 0.577 1.00 89.88 93 THR A O 1
ATOM 752 N N . ARG A 1 94 ? -8.126 14.371 2.198 1.00 90.06 94 ARG A N 1
ATOM 753 C CA . ARG A 1 94 ? -7.769 15.436 3.147 1.00 90.06 94 ARG A CA 1
ATOM 754 C C . ARG A 1 94 ? -6.776 14.980 4.220 1.00 90.06 94 ARG A C 1
ATOM 756 O O . ARG A 1 94 ? -6.242 15.822 4.941 1.00 90.06 94 ARG A O 1
ATOM 763 N N . PHE A 1 95 ? -6.513 13.680 4.330 1.00 91.06 95 PHE A N 1
ATOM 764 C CA . PHE A 1 95 ? -5.568 13.112 5.279 1.00 91.06 95 PHE A CA 1
ATOM 765 C C . PHE A 1 95 ? -4.141 13.233 4.743 1.00 91.06 95 PHE A C 1
ATOM 767 O O . PHE A 1 95 ? -3.838 12.887 3.602 1.00 91.06 95 PHE A O 1
ATOM 774 N N . SER A 1 96 ? -3.242 13.764 5.566 1.00 89.06 96 SER A N 1
ATOM 775 C CA . SER A 1 96 ? -1.873 14.094 5.169 1.00 89.06 96 SER A CA 1
ATOM 776 C C . SER A 1 96 ? -0.864 13.127 5.785 1.00 89.06 96 SER A C 1
ATOM 778 O O . SER A 1 96 ? -0.934 12.841 6.971 1.00 89.06 96 SER A O 1
ATOM 780 N N . TYR A 1 97 ? 0.160 12.725 5.030 1.00 88.44 97 TYR A N 1
ATOM 781 C CA . TYR A 1 97 ? 1.252 11.873 5.533 1.00 88.44 97 TYR A CA 1
ATOM 782 C C . TYR A 1 97 ? 2.267 12.582 6.446 1.00 88.44 97 TYR A C 1
ATOM 784 O O . TYR A 1 97 ? 3.217 11.975 6.929 1.00 88.44 97 TYR A O 1
ATOM 792 N N . SER A 1 98 ? 2.088 13.882 6.694 1.00 88.56 98 SER A N 1
ATOM 793 C CA . SER A 1 98 ? 2.920 14.655 7.626 1.00 88.56 98 SER A CA 1
ATOM 794 C C . SER A 1 98 ? 2.967 14.025 9.021 1.00 88.56 98 SER A C 1
ATOM 796 O O . SER A 1 98 ? 1.923 13.619 9.528 1.00 88.56 98 SER A O 1
ATOM 798 N N . ASN A 1 99 ? 4.110 14.130 9.703 1.00 86.94 99 ASN A N 1
ATOM 799 C CA . ASN A 1 99 ? 4.288 13.666 11.087 1.00 86.94 99 ASN A CA 1
ATOM 800 C C . ASN A 1 99 ? 3.251 14.213 12.084 1.00 86.94 99 ASN A C 1
ATOM 802 O O . ASN A 1 99 ? 3.016 13.586 13.105 1.00 86.94 99 ASN A O 1
ATOM 806 N N . HIS A 1 100 ? 2.622 15.359 11.805 1.00 89.56 100 HIS A N 1
ATOM 807 C CA . HIS A 1 100 ? 1.525 15.877 12.629 1.00 89.56 100 HIS A CA 1
ATOM 808 C C . HIS A 1 100 ? 0.261 14.999 12.570 1.00 89.56 100 HIS A C 1
ATOM 810 O O . HIS A 1 100 ? -0.381 14.771 13.585 1.00 89.56 100 HIS A O 1
ATOM 816 N N . HIS A 1 101 ? -0.081 14.496 11.383 1.00 90.62 101 HIS A N 1
ATOM 817 C CA . HIS A 1 101 ? -1.284 13.695 11.138 1.00 90.62 101 HIS A CA 1
ATOM 818 C C . HIS A 1 101 ? -1.016 12.186 11.252 1.00 90.62 101 HIS A C 1
ATOM 820 O O . HIS A 1 101 ? -1.925 11.426 11.567 1.00 90.62 101 HIS A O 1
ATOM 826 N N . MET A 1 102 ? 0.225 11.748 11.011 1.00 93.12 102 MET A N 1
ATOM 827 C CA . MET A 1 102 ? 0.660 10.355 11.158 1.00 93.12 102 MET A CA 1
ATOM 828 C C . MET A 1 102 ? 1.963 10.244 11.970 1.00 93.12 102 MET A C 1
ATOM 830 O O . MET A 1 102 ? 2.997 9.827 11.438 1.00 93.12 102 MET A O 1
ATOM 834 N N . PRO A 1 103 ? 1.959 10.636 13.256 1.00 95.06 103 PRO A N 1
ATOM 835 C CA . PRO A 1 103 ? 3.108 10.445 14.134 1.00 95.06 103 PRO A CA 1
ATOM 836 C C . PRO A 1 103 ? 3.311 8.955 14.458 1.00 95.06 103 PRO A C 1
ATOM 838 O O . PRO A 1 103 ? 2.346 8.188 14.437 1.00 95.06 103 PRO A O 1
ATOM 841 N N . PRO A 1 104 ? 4.519 8.523 14.872 1.00 96.00 104 PRO A N 1
ATOM 842 C CA . PRO A 1 104 ? 4.762 7.127 15.237 1.00 96.00 104 PRO A CA 1
ATOM 843 C C . PRO A 1 104 ? 3.800 6.561 16.280 1.00 96.00 104 PRO A C 1
ATOM 845 O O . PRO A 1 104 ? 3.318 5.440 16.131 1.00 96.00 104 PRO A O 1
ATOM 848 N N . ARG A 1 105 ? 3.450 7.363 17.293 1.00 96.19 105 ARG A N 1
ATOM 849 C CA . ARG A 1 105 ? 2.541 6.963 18.375 1.00 96.19 105 ARG A CA 1
ATOM 850 C C . ARG A 1 105 ? 1.164 6.503 17.892 1.00 96.19 105 ARG A C 1
ATOM 852 O O . ARG A 1 105 ? 0.595 5.637 18.552 1.00 96.19 105 ARG A O 1
ATOM 859 N N . LEU A 1 106 ? 0.685 7.013 16.754 1.00 96.31 106 LEU A N 1
ATOM 860 C CA . LEU A 1 106 ? -0.600 6.622 16.169 1.00 96.31 106 LEU A CA 1
ATOM 861 C C . LEU A 1 106 ? -0.646 5.118 15.853 1.00 96.31 106 LEU A C 1
ATOM 863 O O . LEU A 1 106 ? -1.673 4.472 16.031 1.00 96.31 106 LEU A O 1
ATOM 867 N N . PHE A 1 107 ? 0.476 4.548 15.408 1.00 96.12 107 PHE A N 1
ATOM 868 C CA . PHE A 1 107 ? 0.576 3.145 14.999 1.00 96.12 107 PHE A CA 1
ATOM 869 C C . PHE A 1 107 ? 1.236 2.234 16.034 1.00 96.12 107 PHE A C 1
ATOM 871 O O . PHE A 1 107 ? 1.120 1.014 15.924 1.00 96.12 107 PHE A O 1
ATOM 878 N N . MET A 1 108 ? 1.851 2.792 17.082 1.00 95.88 108 MET A N 1
ATOM 879 C CA . MET A 1 108 ? 2.456 2.009 18.168 1.00 95.88 108 MET A CA 1
ATOM 880 C C . MET A 1 108 ? 1.528 0.947 18.795 1.00 95.88 108 MET A C 1
ATOM 882 O O . MET A 1 108 ? 2.036 -0.127 19.106 1.00 95.88 108 MET A O 1
ATOM 886 N N . PRO A 1 109 ? 0.206 1.146 18.961 1.00 96.50 109 PRO A N 1
ATOM 887 C CA . PRO A 1 109 ? -0.673 0.096 19.493 1.00 96.50 109 PRO A CA 1
ATOM 888 C C . PRO A 1 109 ? -0.903 -1.084 18.537 1.00 96.50 109 PRO A C 1
ATOM 890 O O . PRO A 1 109 ? -1.258 -2.178 18.973 1.00 96.50 109 PRO A O 1
ATOM 893 N N . LEU A 1 110 ? -0.713 -0.884 17.230 1.00 96.94 110 LEU A N 1
ATOM 894 C CA . LEU A 1 110 ? -1.125 -1.808 16.168 1.00 96.94 110 LEU A CA 1
ATOM 895 C C . LEU A 1 110 ? -0.076 -2.898 15.898 1.00 96.94 110 LEU A C 1
ATOM 897 O O . LEU A 1 110 ? 0.339 -3.127 14.762 1.00 96.94 110 LEU A O 1
ATOM 901 N N . GLN A 1 111 ? 0.366 -3.585 16.950 1.00 95.31 111 GLN A N 1
ATOM 902 C CA . GLN A 1 111 ? 1.476 -4.539 16.871 1.00 95.31 111 GLN A CA 1
ATOM 903 C C . GLN A 1 111 ? 1.145 -5.813 16.081 1.00 95.31 111 GLN A C 1
ATOM 905 O O . GLN A 1 111 ? 2.061 -6.479 15.605 1.00 95.31 111 GLN A O 1
ATOM 910 N N . GLU A 1 112 ? -0.132 -6.141 15.875 1.00 97.81 112 GLU A N 1
ATOM 911 C CA . GLU A 1 112 ? -0.558 -7.269 15.034 1.00 97.81 112 GLU A CA 1
ATOM 912 C C . GLU A 1 112 ? -0.840 -6.895 13.568 1.00 97.81 112 GLU A C 1
ATOM 914 O O . GLU A 1 112 ? -1.172 -7.779 12.769 1.00 97.81 112 GLU A O 1
ATOM 919 N N . LEU A 1 113 ? -0.708 -5.616 13.189 1.00 98.50 113 LEU A N 1
ATOM 920 C CA . LEU A 1 113 ? -1.104 -5.145 11.863 1.00 98.50 113 LEU A CA 1
ATOM 921 C C . LEU A 1 113 ? -0.215 -5.754 10.776 1.00 98.50 113 LEU A C 1
ATOM 923 O O . LEU A 1 113 ? 1.007 -5.623 10.805 1.00 98.50 113 LEU A O 1
ATOM 927 N N . ARG A 1 114 ? -0.852 -6.396 9.794 1.00 98.69 114 ARG A N 1
ATOM 928 C CA . ARG A 1 114 ? -0.195 -7.072 8.665 1.00 98.69 114 ARG A CA 1
ATOM 929 C C . ARG A 1 114 ? -0.417 -6.343 7.355 1.00 98.69 114 ARG A C 1
ATOM 931 O O . ARG A 1 114 ? 0.487 -6.303 6.527 1.00 98.69 114 ARG A O 1
ATOM 938 N N . PHE A 1 115 ? -1.606 -5.783 7.160 1.00 98.69 115 PHE A N 1
ATOM 939 C CA . PHE A 1 115 ? -2.005 -5.174 5.896 1.00 98.69 115 PHE A CA 1
ATOM 940 C C . PHE A 1 115 ? -2.469 -3.742 6.138 1.00 98.69 115 PHE A C 1
ATOM 942 O O . PHE A 1 115 ? -3.441 -3.519 6.866 1.00 98.69 115 PHE A O 1
ATOM 949 N N . LEU A 1 116 ? -1.761 -2.791 5.534 1.00 97.75 116 LEU A N 1
ATOM 950 C CA . LEU A 1 116 ? -2.060 -1.369 5.627 1.00 97.75 116 LEU A CA 1
ATOM 951 C C . LEU A 1 116 ? -2.277 -0.790 4.229 1.00 97.75 116 LEU A C 1
ATOM 953 O O . LEU A 1 116 ? -1.391 -0.859 3.378 1.00 97.75 116 LEU A O 1
ATOM 957 N N . TYR A 1 117 ? -3.447 -0.193 4.025 1.00 95.50 117 TYR A N 1
ATOM 958 C CA . TYR A 1 117 ? -3.813 0.501 2.793 1.00 95.50 117 TYR A CA 1
ATOM 959 C C . TYR A 1 117 ? -3.980 1.984 3.108 1.00 95.50 117 TYR A C 1
ATOM 961 O O . TYR A 1 117 ? -4.852 2.352 3.897 1.00 95.50 117 TYR A O 1
ATOM 969 N N . ILE A 1 118 ? -3.121 2.829 2.543 1.00 93.06 118 ILE A N 1
ATOM 970 C CA . ILE A 1 118 ? -3.117 4.279 2.796 1.00 93.06 118 ILE A CA 1
ATOM 971 C C . ILE A 1 118 ? -3.068 5.109 1.518 1.00 93.06 118 ILE A C 1
ATOM 973 O O . ILE A 1 118 ? -3.039 6.325 1.627 1.00 93.06 118 ILE A O 1
ATOM 977 N N . GLN A 1 119 ? -3.083 4.492 0.337 1.00 91.69 119 GLN A N 1
ATOM 978 C CA . GLN A 1 119 ? -3.180 5.188 -0.945 1.00 91.69 119 GLN A CA 1
ATOM 979 C C . GLN A 1 119 ? -4.425 6.088 -1.046 1.00 91.69 119 GLN A C 1
ATOM 981 O O . GLN A 1 119 ? -5.352 5.991 -0.261 1.00 91.69 119 GLN A O 1
ATOM 986 N N . GLY A 1 120 ? -4.516 6.923 -2.064 1.00 89.62 120 GLY A N 1
ATOM 987 C CA . GLY A 1 120 ? -5.595 7.866 -2.324 1.00 89.62 120 GLY A CA 1
ATOM 988 C C . GLY A 1 120 ? -5.675 9.034 -1.339 1.00 89.62 120 GLY A C 1
ATOM 989 O O . GLY A 1 120 ? -6.678 9.743 -1.355 1.00 89.62 120 GLY A O 1
ATOM 990 N N . ASN A 1 121 ? -4.678 9.231 -0.470 1.00 88.31 121 ASN A N 1
ATOM 991 C CA . ASN A 1 121 ? -4.737 10.263 0.566 1.00 88.31 121 ASN A CA 1
ATOM 992 C C . ASN A 1 121 ? -4.155 11.584 0.072 1.00 88.31 121 ASN A C 1
ATOM 994 O O . ASN A 1 121 ? -4.804 12.262 -0.715 1.00 88.31 121 ASN A O 1
ATOM 998 N N . SER A 1 122 ? -2.956 11.986 0.501 1.00 77.62 122 SER A N 1
ATOM 999 C CA . SER A 1 122 ? -2.419 13.344 0.301 1.00 77.62 122 SER A CA 1
ATOM 1000 C C . SER A 1 122 ? -2.012 13.681 -1.150 1.00 77.62 122 SER A C 1
ATOM 1002 O O . SER A 1 122 ? -1.013 14.376 -1.370 1.00 77.62 122 SER A O 1
ATOM 1004 N N . ASN A 1 123 ? -2.727 13.138 -2.139 1.00 69.69 123 ASN A N 1
ATOM 1005 C CA . ASN A 1 123 ? -2.495 13.226 -3.575 1.00 69.69 123 ASN A CA 1
ATOM 1006 C C . ASN A 1 123 ? -1.047 12.878 -3.959 1.00 69.69 123 ASN A C 1
ATOM 1008 O O . ASN A 1 123 ? -0.491 13.467 -4.874 1.00 69.69 123 ASN A O 1
ATOM 1012 N N . GLY A 1 124 ? -0.389 11.986 -3.207 1.00 65.44 124 GLY A N 1
ATOM 1013 C CA . GLY A 1 124 ? 0.983 11.545 -3.481 1.00 65.44 124 GLY A CA 1
ATOM 1014 C C . GLY A 1 124 ? 2.086 12.617 -3.421 1.00 65.44 124 GLY A C 1
ATOM 1015 O O . GLY A 1 124 ? 3.213 12.327 -3.811 1.00 65.44 124 GLY A O 1
ATOM 1016 N N . PHE A 1 125 ? 1.816 13.836 -2.930 1.00 69.81 125 PHE A N 1
ATOM 1017 C CA . PHE A 1 125 ? 2.814 14.923 -2.878 1.00 69.81 125 PHE A CA 1
ATOM 1018 C C . PHE A 1 125 ? 3.679 14.940 -1.615 1.00 69.81 125 PHE A C 1
ATOM 1020 O O . PHE A 1 125 ? 4.616 15.730 -1.523 1.00 69.81 125 PHE A O 1
ATOM 1027 N N . LYS A 1 126 ? 3.364 14.114 -0.616 1.00 77.12 126 LYS A N 1
ATOM 1028 C CA . LYS A 1 126 ? 4.112 14.062 0.643 1.00 77.12 126 LYS A CA 1
ATOM 1029 C C . LYS A 1 126 ? 4.836 12.736 0.776 1.00 77.12 126 LYS A C 1
ATOM 1031 O O . LYS A 1 126 ? 4.316 11.693 0.389 1.00 77.12 126 LYS A O 1
ATOM 1036 N N . GLN A 1 127 ? 6.021 12.802 1.370 1.00 78.94 127 GLN A N 1
ATOM 1037 C CA . GLN A 1 127 ? 6.732 11.622 1.831 1.00 78.94 127 GLN A CA 1
ATOM 1038 C C . GLN A 1 127 ? 5.924 10.933 2.939 1.00 78.94 127 GLN A C 1
ATOM 1040 O O . GLN A 1 127 ? 5.283 11.595 3.759 1.00 78.94 127 GLN A O 1
ATOM 1045 N N . TYR A 1 128 ? 5.972 9.606 2.962 1.00 83.12 128 TYR A N 1
ATOM 1046 C CA . TYR A 1 128 ? 5.318 8.800 3.987 1.00 83.12 128 TYR A CA 1
ATOM 1047 C C . TYR A 1 128 ? 6.072 8.897 5.313 1.00 83.12 128 TYR A C 1
ATOM 1049 O O . TYR A 1 128 ? 7.293 9.086 5.316 1.00 83.12 128 TYR A O 1
ATOM 1057 N N . PRO A 1 129 ? 5.382 8.731 6.450 1.00 89.00 129 PRO A N 1
ATOM 1058 C CA . PRO A 1 129 ? 5.996 8.832 7.764 1.00 89.00 129 PRO A CA 1
ATOM 1059 C C . PRO A 1 129 ? 6.802 7.559 8.056 1.00 89.00 129 PRO A C 1
ATOM 1061 O O . PRO A 1 129 ? 6.325 6.657 8.744 1.00 89.00 129 PRO A O 1
ATOM 1064 N N . ASN A 1 130 ? 8.025 7.470 7.522 1.00 92.06 130 ASN A N 1
ATOM 1065 C CA . ASN A 1 130 ? 8.903 6.303 7.663 1.00 92.06 130 ASN A CA 1
ATOM 1066 C C . ASN A 1 130 ? 9.017 5.848 9.134 1.00 92.06 130 ASN A C 1
ATOM 1068 O O . ASN A 1 130 ? 8.811 4.673 9.432 1.00 92.06 130 ASN A O 1
ATOM 1072 N N . ALA A 1 131 ? 9.220 6.786 10.066 1.00 94.12 131 ALA A N 1
ATOM 1073 C CA . ALA A 1 131 ? 9.260 6.512 11.503 1.00 94.12 131 ALA A CA 1
ATOM 1074 C C . ALA A 1 131 ? 7.964 5.887 12.049 1.00 94.12 131 ALA A C 1
ATOM 1076 O O . ALA A 1 131 ? 8.023 5.038 12.936 1.00 94.12 131 ALA A O 1
ATOM 1077 N N . ALA A 1 132 ? 6.795 6.274 11.528 1.00 95.12 132 ALA A N 1
ATOM 1078 C CA . ALA A 1 132 ? 5.527 5.690 11.951 1.00 95.12 132 ALA A CA 1
ATOM 1079 C C . ALA A 1 132 ? 5.318 4.294 11.369 1.00 95.12 132 ALA A C 1
ATOM 1081 O O . ALA A 1 132 ? 4.961 3.374 12.105 1.00 95.12 132 ALA A O 1
ATOM 1082 N N . LEU A 1 133 ? 5.621 4.105 10.085 1.00 95.44 133 LEU A N 1
ATOM 1083 C CA . LEU A 1 133 ? 5.584 2.792 9.441 1.00 95.44 133 LEU A CA 1
ATOM 1084 C C . LEU A 1 133 ? 6.559 1.806 10.107 1.00 95.44 133 LEU A C 1
ATOM 1086 O O . LEU A 1 133 ? 6.224 0.640 10.300 1.00 95.44 133 LEU A O 1
ATOM 1090 N N . ALA A 1 134 ? 7.724 2.278 10.555 1.00 96.44 134 ALA A N 1
ATOM 1091 C CA . ALA A 1 134 ? 8.719 1.463 11.247 1.00 96.44 134 ALA A CA 1
ATOM 1092 C C . ALA A 1 134 ? 8.243 0.903 12.601 1.00 96.44 134 ALA A C 1
ATOM 1094 O O . ALA A 1 134 ? 8.866 -0.027 13.122 1.00 96.44 134 ALA A O 1
ATOM 1095 N N . THR A 1 135 ? 7.155 1.423 13.183 1.00 96.62 135 THR A N 1
ATOM 1096 C CA . THR A 1 135 ? 6.555 0.870 14.415 1.00 96.62 135 THR A CA 1
ATOM 1097 C C . THR A 1 135 ? 5.781 -0.430 14.173 1.00 96.62 135 THR A C 1
ATOM 1099 O O . THR A 1 135 ? 5.591 -1.214 15.103 1.00 96.62 135 THR A O 1
ATOM 1102 N N . LEU A 1 136 ? 5.386 -0.700 12.925 1.00 97.38 136 LEU A N 1
ATOM 1103 C CA . LEU A 1 136 ? 4.540 -1.824 12.529 1.00 97.38 136 LEU A CA 1
ATOM 1104 C C . LEU A 1 136 ? 5.383 -3.079 12.250 1.00 97.38 136 LEU A C 1
ATOM 1106 O O . LEU A 1 136 ? 5.531 -3.514 11.110 1.00 97.38 136 LEU A O 1
ATOM 1110 N N . LYS A 1 137 ? 5.968 -3.683 13.291 1.00 96.19 137 LYS A N 1
ATOM 1111 C CA . LYS A 1 137 ? 6.949 -4.785 13.151 1.00 96.19 137 LYS A CA 1
ATOM 1112 C C . LYS A 1 137 ? 6.418 -6.049 12.454 1.00 96.19 137 LYS A C 1
ATOM 1114 O O . LYS A 1 137 ? 7.209 -6.837 11.935 1.00 96.19 137 LYS A O 1
ATOM 1119 N N . ASN A 1 138 ? 5.099 -6.236 12.418 1.00 97.88 138 ASN A N 1
ATOM 1120 C CA . ASN A 1 138 ? 4.432 -7.357 11.750 1.00 97.88 138 ASN A CA 1
ATOM 1121 C C . ASN A 1 138 ? 3.834 -7.005 10.380 1.00 97.88 138 ASN A C 1
ATOM 1123 O O . ASN A 1 138 ? 3.147 -7.844 9.795 1.00 97.88 138 ASN A O 1
ATOM 1127 N N . LEU A 1 139 ? 4.115 -5.808 9.854 1.00 98.38 139 LEU A N 1
ATOM 1128 C CA . LEU A 1 139 ? 3.628 -5.386 8.547 1.00 98.38 139 LEU A CA 1
ATOM 1129 C C . LEU A 1 139 ? 4.135 -6.335 7.457 1.00 98.38 139 LEU A C 1
ATOM 1131 O O . LEU A 1 139 ? 5.329 -6.610 7.367 1.00 98.38 139 LEU A O 1
ATOM 1135 N N . GLN A 1 140 ? 3.211 -6.817 6.632 1.00 98.44 140 GLN A N 1
ATOM 1136 C CA . GLN A 1 140 ? 3.456 -7.735 5.520 1.00 98.44 140 GLN A CA 1
ATOM 1137 C C . GLN A 1 140 ? 3.199 -7.070 4.177 1.00 98.44 140 GLN A C 1
ATOM 1139 O O . GLN A 1 140 ? 4.009 -7.225 3.264 1.00 98.44 140 GLN A O 1
ATOM 1144 N N . LYS A 1 141 ? 2.096 -6.322 4.069 1.00 98.12 141 LYS A N 1
ATOM 1145 C CA . LYS A 1 141 ? 1.705 -5.604 2.858 1.00 98.12 141 LYS A CA 1
ATOM 1146 C C . LYS A 1 141 ? 1.439 -4.138 3.159 1.00 98.12 141 LYS A C 1
ATOM 1148 O O . LYS A 1 141 ? 0.723 -3.821 4.113 1.00 98.12 141 LYS A O 1
ATOM 1153 N N . LEU A 1 142 ? 1.971 -3.279 2.302 1.00 96.31 142 LEU A N 1
ATOM 1154 C CA . LEU A 1 142 ? 1.729 -1.847 2.309 1.00 96.31 142 LEU A CA 1
ATOM 1155 C C . LEU A 1 142 ? 1.276 -1.405 0.916 1.00 96.31 142 LEU A C 1
ATOM 1157 O O . LEU A 1 142 ? 1.951 -1.695 -0.070 1.00 96.31 142 LEU A O 1
ATOM 1161 N N . VAL A 1 143 ? 0.159 -0.685 0.859 1.00 93.81 143 VAL A N 1
ATOM 1162 C CA . VAL A 1 143 ? -0.340 -0.054 -0.367 1.00 93.81 143 VAL A CA 1
ATOM 1163 C C . VAL A 1 143 ? -0.344 1.459 -0.181 1.00 93.81 143 VAL A C 1
ATOM 1165 O O . VAL A 1 143 ? -0.923 1.973 0.781 1.00 93.81 143 VAL A O 1
ATOM 1168 N N . ILE A 1 144 ? 0.338 2.164 -1.082 1.00 90.94 144 ILE A N 1
ATOM 1169 C CA . ILE A 1 144 ? 0.573 3.612 -1.030 1.00 90.94 144 ILE A CA 1
ATOM 1170 C C . ILE A 1 144 ? 0.309 4.266 -2.386 1.00 90.94 144 ILE A C 1
ATOM 1172 O O . ILE A 1 144 ? 0.283 3.592 -3.406 1.00 90.94 144 ILE A O 1
ATOM 1176 N N . ASP A 1 145 ? 0.142 5.590 -2.431 1.00 86.50 145 ASP A N 1
ATOM 1177 C CA . ASP A 1 145 ? -0.021 6.316 -3.700 1.00 86.50 145 ASP A CA 1
ATOM 1178 C C . ASP A 1 145 ? 1.187 6.172 -4.624 1.00 86.50 145 ASP A C 1
ATOM 1180 O O . ASP A 1 145 ? 1.038 6.060 -5.827 1.00 86.50 145 ASP A O 1
ATOM 1184 N N . GLY A 1 146 ? 2.396 6.262 -4.079 1.00 82.25 146 GLY A N 1
ATOM 1185 C CA . GLY A 1 146 ? 3.592 6.684 -4.810 1.00 82.25 146 GLY A CA 1
ATOM 1186 C C . GLY A 1 146 ? 4.682 7.077 -3.821 1.00 82.25 146 GLY A C 1
ATOM 1187 O O . GLY A 1 146 ? 4.488 6.923 -2.624 1.00 82.25 146 GLY A O 1
ATOM 1188 N N . LEU A 1 147 ? 5.787 7.653 -4.285 1.00 82.88 147 LEU A N 1
ATOM 1189 C CA . LEU A 1 147 ? 6.692 8.454 -3.453 1.00 82.88 147 LEU A CA 1
ATOM 1190 C C . LEU A 1 147 ? 6.876 9.815 -4.125 1.00 82.88 147 LEU A C 1
ATOM 1192 O O . LEU A 1 147 ? 6.863 9.903 -5.354 1.00 82.88 147 LEU A O 1
ATOM 1196 N N . HIS A 1 148 ? 7.043 10.865 -3.322 1.00 78.94 148 HIS A N 1
ATOM 1197 C CA . HIS A 1 148 ? 7.401 12.183 -3.838 1.00 78.94 148 HIS A CA 1
ATOM 1198 C C . HIS A 1 148 ? 8.921 12.301 -3.998 1.00 78.94 148 HIS A C 1
ATOM 1200 O O . HIS A 1 148 ? 9.668 11.637 -3.288 1.00 78.94 148 HIS A O 1
ATOM 1206 N N . SER A 1 149 ? 9.386 13.141 -4.924 1.00 75.25 149 SER A N 1
ATOM 1207 C CA . SER A 1 149 ? 10.816 13.315 -5.198 1.00 75.25 149 SER A CA 1
ATOM 1208 C C . SER A 1 149 ? 11.511 14.144 -4.100 1.00 75.25 149 SER A C 1
ATOM 1210 O O . SER A 1 149 ? 11.016 15.226 -3.787 1.00 75.25 149 SER A O 1
ATOM 1212 N N . PRO A 1 150 ? 12.672 13.719 -3.563 1.00 80.38 150 PRO A N 1
ATOM 1213 C CA . PRO A 1 150 ? 13.379 12.473 -3.862 1.00 80.38 150 PRO A CA 1
ATOM 1214 C C . PRO A 1 150 ? 12.695 11.259 -3.219 1.00 80.38 150 PRO A C 1
ATOM 1216 O O . PRO A 1 150 ? 12.495 11.208 -2.007 1.00 80.38 150 PRO A O 1
ATOM 1219 N N . ALA A 1 151 ? 12.362 10.268 -4.047 1.00 84.00 151 ALA A N 1
ATOM 1220 C CA . ALA A 1 151 ? 11.658 9.073 -3.610 1.00 84.00 151 ALA A CA 1
ATOM 1221 C C . ALA A 1 151 ? 12.616 8.138 -2.862 1.00 84.00 151 ALA A C 1
ATOM 1223 O O . ALA A 1 151 ? 13.554 7.614 -3.462 1.00 84.00 151 ALA A O 1
ATOM 1224 N N . ASN A 1 152 ? 12.389 7.930 -1.563 1.00 88.50 152 ASN A N 1
ATOM 1225 C CA . ASN A 1 152 ? 13.174 6.985 -0.768 1.00 88.50 152 ASN A CA 1
ATOM 1226 C C . ASN A 1 152 ? 12.385 6.416 0.423 1.00 88.50 152 ASN A C 1
ATOM 1228 O O . ASN A 1 152 ? 11.496 7.073 0.968 1.00 88.50 152 ASN A O 1
ATOM 1232 N N . PHE A 1 153 ? 12.767 5.221 0.867 1.00 92.25 153 PHE A N 1
ATOM 1233 C CA . PHE A 1 153 ? 12.385 4.635 2.148 1.00 92.25 153 PHE A CA 1
ATOM 1234 C C . PHE A 1 153 ? 13.508 4.829 3.172 1.00 92.25 153 PHE A C 1
ATOM 1236 O O . PHE A 1 153 ? 14.668 4.531 2.901 1.00 92.25 153 PHE A O 1
ATOM 1243 N N . GLY A 1 154 ? 13.171 5.338 4.357 1.00 92.69 154 GLY A N 1
ATOM 1244 C CA . GLY A 1 154 ? 14.152 5.637 5.406 1.00 92.69 154 GLY A CA 1
ATOM 1245 C C . GLY A 1 154 ? 14.777 4.383 6.042 1.00 92.69 154 GLY A C 1
ATOM 1246 O O . GLY A 1 154 ? 14.147 3.317 6.041 1.00 92.69 154 GLY A O 1
ATOM 1247 N N . PRO A 1 155 ? 15.989 4.492 6.622 1.00 95.44 155 PRO A N 1
ATOM 1248 C CA . PRO A 1 155 ? 16.725 3.373 7.225 1.00 95.44 155 PRO A CA 1
ATOM 1249 C C . PRO A 1 155 ? 15.964 2.635 8.335 1.00 95.44 155 PRO A C 1
ATOM 1251 O O . PRO A 1 155 ? 16.177 1.444 8.559 1.00 95.44 155 PRO A O 1
ATOM 1254 N N . GLU A 1 156 ? 15.034 3.302 9.010 1.00 94.94 156 GLU A N 1
ATOM 1255 C CA . GLU A 1 156 ? 14.166 2.727 10.036 1.00 94.94 156 GLU A CA 1
ATOM 1256 C C . GLU A 1 156 ? 13.317 1.540 9.535 1.00 94.94 156 GLU A C 1
ATOM 1258 O O . GLU A 1 156 ? 13.007 0.618 10.307 1.00 94.94 156 GLU A O 1
ATOM 1263 N N . LEU A 1 157 ? 12.994 1.507 8.236 1.00 96.00 157 LEU A N 1
ATOM 1264 C CA . LEU A 1 157 ? 12.204 0.439 7.619 1.00 96.00 157 LEU A CA 1
ATOM 1265 C C . LEU A 1 157 ? 12.996 -0.857 7.417 1.00 96.00 157 LEU A C 1
ATOM 1267 O O . LEU A 1 157 ? 12.392 -1.926 7.335 1.00 96.00 157 LEU A O 1
ATOM 1271 N N . LYS A 1 158 ? 14.333 -0.810 7.501 1.00 95.38 158 LYS A N 1
ATOM 1272 C CA . LYS A 1 158 ? 15.203 -1.996 7.414 1.00 95.38 158 LYS A CA 1
ATOM 1273 C C . LYS A 1 158 ? 14.920 -3.022 8.514 1.00 95.38 158 LYS A C 1
ATOM 1275 O O . LYS A 1 158 ? 15.231 -4.206 8.379 1.00 95.38 158 LYS A O 1
ATOM 1280 N N . SER A 1 159 ? 14.307 -2.576 9.612 1.00 94.19 159 SER A N 1
ATOM 1281 C CA . SER A 1 159 ? 13.887 -3.434 10.721 1.00 94.19 159 SER A CA 1
ATOM 1282 C C . SER A 1 159 ? 12.636 -4.279 10.428 1.00 94.19 159 SER A C 1
ATOM 1284 O O . SER A 1 159 ? 12.368 -5.227 11.168 1.00 94.19 159 SER A O 1
ATOM 1286 N N . LEU A 1 160 ? 11.878 -3.983 9.365 1.00 96.62 160 LEU A N 1
ATOM 1287 C CA . LEU A 1 160 ? 10.624 -4.661 9.025 1.00 96.62 160 LEU A CA 1
ATOM 1288 C C . LEU A 1 160 ? 10.869 -5.987 8.288 1.00 96.62 160 LEU A C 1
ATOM 1290 O O . LEU A 1 160 ? 10.630 -6.125 7.093 1.00 96.62 160 LEU A O 1
ATOM 1294 N N . ARG A 1 161 ? 11.329 -7.006 9.021 1.00 95.69 161 ARG A N 1
ATOM 1295 C CA . ARG A 1 161 ? 11.685 -8.332 8.467 1.00 95.69 161 ARG A CA 1
ATOM 1296 C C . ARG A 1 161 ? 10.514 -9.103 7.848 1.00 95.69 161 ARG A C 1
ATOM 1298 O O . ARG A 1 161 ? 10.729 -10.025 7.064 1.00 95.69 161 ARG A O 1
ATOM 1305 N N . ASN A 1 162 ? 9.287 -8.746 8.221 1.00 97.12 162 ASN A N 1
ATOM 1306 C CA . ASN A 1 162 ? 8.064 -9.354 7.706 1.00 97.12 162 ASN A CA 1
ATOM 1307 C C . ASN A 1 162 ? 7.499 -8.630 6.482 1.00 97.12 162 ASN A C 1
ATOM 1309 O O . ASN A 1 162 ? 6.527 -9.122 5.918 1.00 97.12 162 ASN A O 1
ATOM 1313 N N . PHE A 1 163 ? 8.080 -7.503 6.066 1.00 97.50 163 PHE A N 1
ATOM 1314 C CA . PHE A 1 163 ? 7.541 -6.700 4.979 1.00 97.50 163 PHE A CA 1
ATOM 1315 C C . PHE A 1 163 ? 7.855 -7.349 3.629 1.00 97.50 163 PHE A C 1
ATOM 1317 O O . PHE A 1 163 ? 9.016 -7.452 3.236 1.00 97.50 163 PHE A O 1
ATOM 1324 N N . ARG A 1 164 ? 6.812 -7.847 2.955 1.00 96.62 164 ARG A N 1
ATOM 1325 C CA . ARG A 1 164 ? 6.914 -8.703 1.765 1.00 96.62 164 ARG A CA 1
ATOM 1326 C C . ARG A 1 164 ? 6.339 -8.066 0.508 1.00 96.62 164 ARG A C 1
ATOM 1328 O O . ARG A 1 164 ? 6.910 -8.243 -0.561 1.00 96.62 164 ARG A O 1
ATOM 1335 N N . ALA A 1 165 ? 5.239 -7.334 0.628 1.00 97.25 165 ALA A N 1
ATOM 1336 C CA . ALA A 1 165 ? 4.500 -6.828 -0.518 1.00 97.25 165 ALA A CA 1
ATOM 1337 C C . ALA A 1 165 ? 4.362 -5.307 -0.462 1.00 97.25 165 ALA A C 1
ATOM 1339 O O . ALA A 1 165 ? 3.785 -4.767 0.482 1.00 97.25 165 ALA A O 1
ATOM 1340 N N . LEU A 1 166 ? 4.854 -4.627 -1.493 1.00 95.69 166 LEU A N 1
ATOM 1341 C CA . LEU A 1 166 ? 4.693 -3.190 -1.670 1.00 95.69 166 LEU A CA 1
ATOM 1342 C C . LEU A 1 166 ? 3.945 -2.918 -2.971 1.00 95.69 166 LEU A C 1
ATOM 1344 O O . LEU A 1 166 ? 4.341 -3.389 -4.036 1.00 95.69 166 LEU A O 1
ATOM 1348 N N . GLU A 1 167 ? 2.877 -2.137 -2.876 1.00 93.50 167 GLU A N 1
ATOM 1349 C CA . GLU A 1 167 ? 2.083 -1.720 -4.027 1.00 93.50 167 GLU A CA 1
ATOM 1350 C C . GLU A 1 167 ? 2.016 -0.194 -4.084 1.00 93.50 167 GLU A C 1
ATOM 1352 O O . GLU A 1 167 ? 1.657 0.467 -3.104 1.00 93.50 167 GLU A O 1
ATOM 1357 N N . PHE A 1 168 ? 2.380 0.354 -5.238 1.00 89.88 168 PHE A N 1
ATOM 1358 C CA . PHE A 1 168 ? 2.248 1.763 -5.568 1.00 89.88 168 PHE A CA 1
ATOM 1359 C C . PHE A 1 168 ? 1.038 1.987 -6.459 1.00 89.88 168 PHE A C 1
ATOM 1361 O O . PHE A 1 168 ? 0.871 1.298 -7.464 1.00 89.88 168 PHE A O 1
ATOM 1368 N N . GLY A 1 169 ? 0.258 3.009 -6.129 1.00 79.69 169 GLY A N 1
ATOM 1369 C CA . GLY A 1 169 ? -0.954 3.364 -6.845 1.00 79.69 169 GLY A CA 1
ATOM 1370 C C . GLY A 1 169 ? -2.067 2.333 -6.673 1.00 79.69 169 GLY A C 1
ATOM 1371 O O . GLY A 1 169 ? -1.909 1.288 -6.047 1.00 79.69 169 GLY A O 1
ATOM 1372 N N . THR A 1 170 ? -3.241 2.665 -7.206 1.00 68.62 170 THR A N 1
ATOM 1373 C CA . THR A 1 170 ? -4.391 1.752 -7.294 1.00 68.62 170 THR A CA 1
ATOM 1374 C C . THR A 1 170 ? -5.181 2.006 -8.564 1.00 68.62 170 THR A C 1
ATOM 1376 O O . THR A 1 170 ? -5.003 3.021 -9.242 1.00 68.62 170 THR A O 1
ATOM 1379 N N . HIS A 1 171 ? -6.146 1.125 -8.828 1.00 55.62 171 HIS A N 1
ATOM 1380 C CA . HIS A 1 171 ? -7.134 1.261 -9.891 1.00 55.62 171 HIS A CA 1
ATOM 1381 C C . HIS A 1 171 ? -7.863 2.623 -9.912 1.00 55.62 171 HIS A C 1
ATOM 1383 O O . HIS A 1 171 ? -8.344 3.014 -10.975 1.00 55.62 171 HIS A O 1
ATOM 1389 N N . GLU A 1 172 ? -7.914 3.385 -8.811 1.00 60.75 172 GLU A N 1
ATOM 1390 C CA . GLU A 1 172 ? -8.665 4.650 -8.717 1.00 60.75 172 GLU A CA 1
ATOM 1391 C C . GLU A 1 172 ? -7.802 5.936 -8.725 1.00 60.75 172 GLU A C 1
ATOM 1393 O O . GLU A 1 172 ? -8.351 7.015 -8.941 1.00 60.75 172 GLU A O 1
ATOM 1398 N N . GLY A 1 173 ? -6.472 5.882 -8.530 1.00 61.53 173 GLY A N 1
ATOM 1399 C CA . GLY A 1 173 ? -5.678 7.089 -8.215 1.00 61.53 173 GLY A CA 1
ATOM 1400 C C . GLY A 1 173 ? -4.229 7.103 -8.718 1.00 61.53 173 GLY A C 1
ATOM 1401 O O . GLY A 1 173 ? -3.568 6.072 -8.777 1.00 61.53 173 GLY A O 1
ATOM 1402 N N . LYS A 1 174 ? -3.764 8.303 -9.104 1.00 67.69 174 LYS A N 1
ATOM 1403 C CA . LYS A 1 174 ? -2.519 8.602 -9.837 1.00 67.69 174 LYS A CA 1
ATOM 1404 C C . LYS A 1 174 ? -1.287 8.453 -8.944 1.00 67.69 174 LYS A C 1
ATOM 1406 O O . LYS A 1 174 ? -1.073 9.253 -8.036 1.00 67.69 174 LYS A O 1
ATOM 1411 N N . CYS A 1 175 ? -0.444 7.477 -9.246 1.00 80.25 175 CYS A N 1
ATOM 1412 C CA . CYS A 1 175 ? 0.866 7.387 -8.632 1.00 80.25 175 CYS A CA 1
ATOM 1413 C C . CYS A 1 175 ? 1.787 8.474 -9.214 1.00 80.25 175 CYS A C 1
ATOM 1415 O O . CYS A 1 175 ? 2.017 8.565 -10.421 1.00 80.25 175 CYS A O 1
ATOM 1417 N N . HIS A 1 176 ? 2.322 9.332 -8.345 1.00 79.62 176 HIS A N 1
ATOM 1418 C CA . HIS A 1 176 ? 3.200 10.444 -8.735 1.00 79.62 176 HIS A CA 1
ATOM 1419 C C . HIS A 1 176 ? 4.687 10.075 -8.742 1.00 79.62 176 HIS A C 1
ATOM 1421 O O . HIS A 1 176 ? 5.531 10.951 -8.920 1.00 79.62 176 HIS A O 1
ATOM 1427 N N . LEU A 1 177 ? 5.016 8.793 -8.558 1.00 86.12 177 LEU A N 1
ATOM 1428 C CA . LEU A 1 177 ? 6.386 8.317 -8.675 1.00 86.12 177 LEU A CA 1
ATOM 1429 C C . LEU A 1 177 ? 6.865 8.523 -10.115 1.00 86.12 177 LEU A C 1
ATOM 1431 O O . LEU A 1 177 ? 6.276 7.981 -11.049 1.00 86.12 177 LEU A O 1
ATOM 1435 N N . VAL A 1 178 ? 7.916 9.329 -10.268 1.00 86.25 178 VAL A N 1
ATOM 1436 C CA . VAL A 1 178 ? 8.479 9.680 -11.579 1.00 86.25 178 VAL A CA 1
ATOM 1437 C C . VAL A 1 178 ? 9.703 8.835 -11.904 1.00 86.25 178 VAL A C 1
ATOM 1439 O O . VAL A 1 178 ? 9.834 8.359 -13.025 1.00 86.25 178 VAL A O 1
ATOM 1442 N N . ASN A 1 179 ? 10.584 8.621 -10.927 1.00 87.44 179 ASN A N 1
ATOM 1443 C CA . ASN A 1 179 ? 11.843 7.914 -11.132 1.00 87.44 179 ASN A CA 1
ATOM 1444 C C . ASN A 1 179 ? 12.013 6.823 -10.072 1.00 87.44 179 ASN A C 1
ATOM 1446 O O . ASN A 1 179 ? 11.854 7.096 -8.881 1.00 87.44 179 ASN A O 1
ATOM 1450 N N . ILE A 1 180 ? 12.386 5.618 -10.500 1.00 90.19 180 ILE A N 1
ATOM 1451 C CA . ILE A 1 180 ? 12.879 4.558 -9.612 1.00 90.19 180 ILE A CA 1
ATOM 1452 C C . ILE A 1 180 ? 14.401 4.621 -9.662 1.00 90.19 180 ILE A C 1
ATOM 1454 O O . ILE A 1 180 ? 14.999 4.293 -10.681 1.00 90.19 180 ILE A O 1
ATOM 1458 N N . THR A 1 181 ? 15.032 5.079 -8.586 1.00 91.06 181 THR A N 1
ATOM 1459 C CA . THR A 1 181 ? 16.496 5.131 -8.487 1.00 91.06 181 THR A CA 1
ATOM 1460 C C . THR A 1 181 ? 17.056 3.793 -8.008 1.00 91.06 181 THR A C 1
ATOM 1462 O O . THR A 1 181 ? 16.320 2.927 -7.540 1.00 91.06 181 THR A O 1
ATOM 1465 N N . GLU A 1 182 ? 18.377 3.619 -8.079 1.00 88.75 182 GLU A N 1
ATOM 1466 C CA . GLU A 1 182 ? 19.039 2.422 -7.548 1.00 88.75 182 GLU A CA 1
ATOM 1467 C C . GLU A 1 182 ? 18.746 2.200 -6.054 1.00 88.75 182 GLU A C 1
ATOM 1469 O O . GLU A 1 182 ? 18.516 1.069 -5.637 1.00 88.75 182 GLU A O 1
ATOM 1474 N N . THR A 1 183 ? 18.701 3.268 -5.255 1.00 91.12 183 THR A N 1
ATOM 1475 C CA . THR A 1 183 ? 18.665 3.201 -3.784 1.00 91.12 183 THR A CA 1
ATOM 1476 C C . THR A 1 183 ? 17.268 3.237 -3.173 1.00 91.12 183 THR A C 1
ATOM 1478 O O . THR A 1 183 ? 17.129 2.975 -1.983 1.00 91.12 183 THR A O 1
ATOM 1481 N N . ILE A 1 184 ? 16.217 3.507 -3.956 1.00 91.62 184 ILE A N 1
ATOM 1482 C CA . ILE A 1 184 ? 14.848 3.718 -3.446 1.00 91.62 184 ILE A CA 1
ATOM 1483 C C . ILE A 1 184 ? 14.348 2.586 -2.535 1.00 91.62 184 ILE A C 1
ATOM 1485 O O . ILE A 1 184 ? 13.608 2.853 -1.593 1.00 91.62 184 ILE A O 1
ATOM 1489 N N . PHE A 1 185 ? 14.772 1.340 -2.779 1.00 92.62 185 PHE A N 1
ATOM 1490 C CA . PHE A 1 185 ? 14.359 0.152 -2.024 1.00 92.62 185 PHE A CA 1
ATOM 1491 C C . PHE A 1 185 ? 15.447 -0.440 -1.111 1.00 92.62 185 PHE A C 1
ATOM 1493 O O . PHE A 1 185 ? 15.232 -1.501 -0.527 1.00 92.62 185 PHE A O 1
ATOM 1500 N N . GLU A 1 186 ? 16.595 0.225 -0.936 1.00 93.19 186 GLU A N 1
ATOM 1501 C CA . GLU A 1 186 ? 17.737 -0.294 -0.154 1.00 93.19 186 GLU A CA 1
ATOM 1502 C C . GLU A 1 186 ? 17.368 -0.663 1.297 1.00 93.19 186 GLU A C 1
ATOM 1504 O O . GLU A 1 186 ? 17.929 -1.585 1.896 1.00 93.19 186 GLU A O 1
ATOM 1509 N N . ASN A 1 187 ? 16.382 0.043 1.858 1.00 95.44 187 ASN A N 1
ATOM 1510 C CA . ASN A 1 187 ? 15.936 -0.117 3.238 1.00 95.44 187 ASN A CA 1
ATOM 1511 C C . ASN A 1 187 ? 14.750 -1.079 3.389 1.00 95.44 187 ASN A C 1
ATOM 1513 O O . ASN A 1 187 ? 14.253 -1.252 4.498 1.00 95.44 187 ASN A O 1
ATOM 1517 N N . ILE A 1 188 ? 14.311 -1.739 2.314 1.00 94.88 188 ILE A N 1
ATOM 1518 C CA . ILE A 1 188 ? 13.241 -2.749 2.347 1.00 94.88 188 ILE A CA 1
ATOM 1519 C C . ILE A 1 188 ? 13.627 -4.031 1.579 1.00 94.88 188 ILE A C 1
ATOM 1521 O O . ILE A 1 188 ? 12.899 -4.486 0.700 1.00 94.88 188 ILE A O 1
ATOM 1525 N N . PRO A 1 189 ? 14.750 -4.683 1.936 1.00 93.81 189 PRO A N 1
ATOM 1526 C CA . PRO A 1 189 ? 15.352 -5.758 1.135 1.00 93.81 189 PRO A CA 1
ATOM 1527 C C . PRO A 1 189 ? 14.575 -7.088 1.151 1.00 93.81 189 PRO A C 1
ATOM 1529 O O . PRO A 1 189 ? 14.956 -8.041 0.475 1.00 93.81 189 PRO A O 1
ATOM 1532 N N . TYR A 1 190 ? 13.519 -7.193 1.961 1.00 94.62 190 TYR A N 1
ATOM 1533 C CA . TYR A 1 190 ? 12.768 -8.432 2.198 1.00 94.62 190 TYR A CA 1
ATOM 1534 C C . TYR A 1 190 ? 11.534 -8.598 1.305 1.00 94.62 190 TYR A C 1
ATOM 1536 O O . TYR A 1 190 ? 10.818 -9.598 1.462 1.00 94.62 190 TYR A O 1
ATOM 1544 N N . LEU A 1 191 ? 11.282 -7.636 0.408 1.00 94.75 191 LEU A N 1
ATOM 1545 C CA . LEU A 1 191 ? 10.155 -7.697 -0.513 1.00 94.75 191 LEU A CA 1
ATOM 1546 C C . LEU A 1 191 ? 10.258 -8.925 -1.417 1.00 94.75 191 LEU A C 1
ATOM 1548 O O . LEU A 1 191 ? 11.315 -9.230 -1.966 1.00 94.75 191 LEU A O 1
ATOM 1552 N N . ASN A 1 192 ? 9.123 -9.592 -1.589 1.00 94.38 192 ASN A N 1
ATOM 1553 C CA . ASN A 1 192 ? 8.924 -10.650 -2.568 1.00 94.38 192 ASN A CA 1
ATOM 1554 C C . ASN A 1 192 ? 7.838 -10.302 -3.605 1.00 94.38 192 ASN A C 1
ATOM 1556 O O . ASN A 1 192 ? 7.655 -11.035 -4.572 1.00 94.38 192 ASN A O 1
ATOM 1560 N N . TYR A 1 193 ? 7.146 -9.179 -3.428 1.00 94.69 193 TYR A N 1
ATOM 1561 C CA . TYR A 1 193 ? 6.154 -8.684 -4.365 1.00 94.69 193 TYR A CA 1
ATOM 1562 C C . TYR A 1 193 ? 6.246 -7.163 -4.459 1.00 94.69 193 TYR A C 1
ATOM 1564 O O . TYR A 1 193 ? 6.171 -6.458 -3.447 1.00 94.69 193 TYR A O 1
ATOM 1572 N N . LEU A 1 194 ? 6.403 -6.663 -5.682 1.00 93.94 194 LEU A N 1
ATOM 1573 C CA . LEU A 1 194 ? 6.439 -5.240 -5.984 1.00 93.94 194 LEU A CA 1
ATOM 1574 C C . LEU A 1 194 ? 5.502 -4.964 -7.156 1.00 93.94 194 LEU A C 1
ATOM 1576 O O . LEU A 1 194 ? 5.727 -5.459 -8.260 1.00 93.94 194 LEU A O 1
ATOM 1580 N N . ALA A 1 195 ? 4.475 -4.153 -6.915 1.00 93.00 195 ALA A N 1
ATOM 1581 C CA . ALA A 1 195 ? 3.590 -3.676 -7.967 1.00 93.00 195 ALA A CA 1
ATOM 1582 C C . ALA A 1 195 ? 3.622 -2.153 -8.060 1.00 93.00 195 ALA A C 1
ATOM 1584 O O . ALA A 1 195 ? 3.554 -1.451 -7.053 1.00 93.00 195 ALA A O 1
ATOM 1585 N N . LEU A 1 196 ? 3.702 -1.650 -9.283 1.00 90.44 196 LEU A N 1
ATOM 1586 C CA . LEU A 1 196 ? 3.554 -0.249 -9.619 1.00 90.44 196 LEU A CA 1
ATOM 1587 C C . LEU A 1 196 ? 2.379 -0.117 -10.565 1.00 90.44 196 LEU A C 1
ATOM 1589 O O . LEU A 1 196 ? 2.408 -0.653 -11.667 1.00 90.44 196 LEU A O 1
ATOM 1593 N N . GLU A 1 197 ? 1.353 0.604 -10.142 1.00 88.12 197 GLU A N 1
ATOM 1594 C CA . GLU A 1 197 ? 0.156 0.818 -10.929 1.00 88.12 197 GLU A CA 1
ATOM 1595 C C . GLU A 1 197 ? -0.092 2.314 -11.142 1.00 88.12 197 GLU A C 1
ATOM 1597 O O . GLU A 1 197 ? -0.118 3.104 -10.199 1.00 88.12 197 GLU A O 1
ATOM 1602 N N . LYS A 1 198 ? -0.312 2.711 -12.402 1.00 85.38 198 LYS A N 1
ATOM 1603 C CA . LYS A 1 198 ? -0.670 4.090 -12.786 1.00 85.38 198 LYS A CA 1
ATOM 1604 C C . LYS A 1 198 ? 0.335 5.137 -12.291 1.00 85.38 198 LYS A C 1
ATOM 1606 O O . LYS A 1 198 ? -0.058 6.250 -11.930 1.00 85.38 198 LYS A O 1
ATOM 1611 N N . CYS A 1 199 ? 1.619 4.779 -12.257 1.00 85.38 199 CYS A N 1
ATOM 1612 C CA . CYS A 1 199 ? 2.712 5.698 -11.940 1.00 85.38 199 CYS A CA 1
ATOM 1613 C C . CYS A 1 199 ? 3.106 6.518 -13.166 1.00 85.38 199 CYS A C 1
ATOM 1615 O O . CYS A 1 199 ? 3.044 6.012 -14.276 1.00 85.38 199 CYS A O 1
ATOM 1617 N N . ASN A 1 200 ? 3.529 7.771 -12.991 1.00 82.88 200 ASN A N 1
ATOM 1618 C CA . ASN A 1 200 ? 4.015 8.606 -14.095 1.00 82.88 200 ASN A CA 1
ATOM 1619 C C . ASN A 1 200 ? 5.527 8.437 -14.316 1.00 82.88 200 ASN A C 1
ATOM 1621 O O . ASN A 1 200 ? 6.288 9.406 -14.221 1.00 82.88 200 ASN A O 1
ATOM 1625 N N . LEU A 1 201 ? 5.960 7.199 -14.554 1.00 86.69 201 LEU A N 1
ATOM 1626 C CA . LEU A 1 201 ? 7.371 6.855 -14.652 1.00 86.69 201 LEU A CA 1
ATOM 1627 C C . LEU A 1 201 ? 8.008 7.503 -15.892 1.00 86.69 201 LEU A C 1
ATOM 1629 O O . LEU A 1 201 ? 7.463 7.522 -16.998 1.00 86.69 201 LEU A O 1
ATOM 1633 N N . LYS A 1 202 ? 9.210 8.037 -15.705 1.00 84.69 202 LYS A N 1
ATOM 1634 C CA . LYS A 1 202 ? 10.099 8.517 -16.769 1.00 84.69 202 LYS A CA 1
ATOM 1635 C C . LYS A 1 202 ? 11.319 7.624 -16.894 1.00 84.69 202 LYS A C 1
ATOM 1637 O O . LYS A 1 202 ? 11.728 7.319 -18.015 1.00 84.69 202 LYS A O 1
ATOM 1642 N N . GLU A 1 203 ? 11.854 7.214 -15.751 1.00 84.00 203 GLU A N 1
ATOM 1643 C CA . GLU A 1 203 ? 13.086 6.449 -15.634 1.00 84.00 203 GLU A CA 1
ATOM 1644 C C . GLU A 1 203 ? 12.937 5.360 -14.569 1.00 84.00 203 GLU A C 1
ATOM 1646 O O . GLU A 1 203 ? 12.473 5.615 -13.453 1.00 84.00 203 GLU A O 1
ATOM 1651 N N . VAL A 1 204 ? 13.362 4.146 -14.910 1.00 87.62 204 VAL A N 1
ATOM 1652 C CA . VAL A 1 204 ? 13.527 3.051 -13.959 1.00 87.62 204 VAL A CA 1
ATOM 1653 C C . VAL A 1 204 ? 14.975 2.609 -14.037 1.00 87.62 204 VAL A C 1
ATOM 1655 O O . VAL A 1 204 ? 15.409 1.983 -14.995 1.00 87.62 204 VAL A O 1
ATOM 1658 N N . HIS A 1 205 ? 15.758 2.996 -13.037 1.00 87.69 205 HIS A N 1
ATOM 1659 C CA . HIS A 1 205 ? 17.182 2.739 -13.048 1.00 87.69 205 HIS A CA 1
ATOM 1660 C C . HIS A 1 205 ? 17.436 1.240 -12.952 1.00 87.69 205 HIS A C 1
ATOM 1662 O O . HIS A 1 205 ? 17.110 0.621 -11.937 1.00 87.69 205 HIS A O 1
ATOM 1668 N N . ALA A 1 206 ? 18.087 0.686 -13.976 1.00 76.50 206 ALA A N 1
ATOM 1669 C CA . ALA A 1 206 ? 18.257 -0.748 -14.135 1.00 76.50 206 ALA A CA 1
ATOM 1670 C C . ALA A 1 206 ? 18.720 -1.439 -12.852 1.00 76.50 206 ALA A C 1
ATOM 1672 O O . ALA A 1 206 ? 18.191 -2.489 -12.580 1.00 76.50 206 ALA A O 1
ATOM 1673 N N . ASN A 1 207 ? 19.609 -0.865 -12.028 1.00 83.12 207 ASN A N 1
ATOM 1674 C CA . ASN A 1 207 ? 20.157 -1.499 -10.814 1.00 83.12 207 ASN A CA 1
ATOM 1675 C C . ASN A 1 207 ? 19.232 -1.596 -9.584 1.00 83.12 207 ASN A C 1
ATOM 1677 O O . ASN A 1 207 ? 19.654 -2.200 -8.599 1.00 83.12 207 ASN A O 1
ATOM 1681 N N . PHE A 1 208 ? 18.015 -1.038 -9.579 1.00 86.25 208 PHE A N 1
ATOM 1682 C CA . PHE A 1 208 ? 17.196 -1.019 -8.350 1.00 86.25 208 PHE A CA 1
ATOM 1683 C C . PHE A 1 208 ? 16.923 -2.428 -7.783 1.00 86.25 208 PHE A C 1
ATOM 1685 O O . PHE A 1 208 ? 16.854 -2.617 -6.570 1.00 86.25 208 PHE A O 1
ATOM 1692 N N . TYR A 1 209 ? 16.819 -3.439 -8.653 1.00 83.69 209 TYR A N 1
ATOM 1693 C CA . TYR A 1 209 ? 16.604 -4.841 -8.273 1.00 83.69 209 TYR A CA 1
ATOM 1694 C C . TYR A 1 209 ? 17.780 -5.454 -7.507 1.00 83.69 209 TYR A C 1
ATOM 1696 O O . TYR A 1 209 ? 17.584 -6.444 -6.809 1.00 83.69 209 TYR A O 1
ATOM 1704 N N . LYS A 1 210 ? 18.999 -4.896 -7.602 1.00 83.69 210 LYS A N 1
ATOM 1705 C CA . LYS A 1 210 ? 20.150 -5.388 -6.822 1.00 83.69 210 LYS A CA 1
ATOM 1706 C C . LYS A 1 210 ? 19.878 -5.290 -5.322 1.00 83.69 210 LYS A C 1
ATOM 1708 O O . LYS A 1 210 ? 20.363 -6.113 -4.553 1.00 83.69 210 LYS A O 1
ATOM 1713 N N . ASN A 1 211 ? 19.050 -4.322 -4.932 1.00 87.12 211 ASN A N 1
ATOM 1714 C CA . ASN A 1 211 ? 18.590 -4.126 -3.563 1.00 87.12 211 ASN A CA 1
ATOM 1715 C C . ASN A 1 211 ? 17.371 -4.991 -3.196 1.00 87.12 211 ASN A C 1
ATOM 1717 O O . ASN A 1 211 ? 16.952 -4.994 -2.041 1.00 87.12 211 ASN A O 1
ATOM 1721 N N . LEU A 1 212 ? 16.833 -5.757 -4.150 1.00 88.69 212 LEU A N 1
ATOM 1722 C CA . LEU A 1 212 ? 15.699 -6.671 -4.000 1.00 88.69 212 LEU A CA 1
ATOM 1723 C C . LEU A 1 212 ? 16.058 -8.090 -4.502 1.00 88.69 212 LEU A C 1
ATOM 1725 O O . LEU A 1 212 ? 15.419 -8.612 -5.417 1.00 88.69 212 LEU A O 1
ATOM 1729 N N . PRO A 1 213 ? 17.071 -8.755 -3.910 1.00 83.00 213 PRO A N 1
ATOM 1730 C CA . PRO A 1 213 ? 17.623 -10.011 -4.433 1.00 83.00 213 PRO A CA 1
ATOM 1731 C C . PRO A 1 213 ? 16.647 -11.198 -4.397 1.00 83.00 213 PRO A C 1
ATOM 1733 O O . PRO A 1 213 ? 16.874 -12.204 -5.069 1.00 83.00 213 PRO A O 1
ATOM 1736 N N . HIS A 1 214 ? 15.564 -11.097 -3.622 1.00 83.94 214 HIS A N 1
ATOM 1737 C CA . HIS A 1 214 ? 14.565 -12.149 -3.415 1.00 83.94 214 HIS A CA 1
ATOM 1738 C C . HIS A 1 214 ? 13.183 -11.777 -3.961 1.00 83.94 214 HIS A C 1
ATOM 1740 O O . HIS A 1 214 ? 12.186 -12.251 -3.423 1.00 83.94 214 HIS A O 1
ATOM 1746 N N . LEU A 1 215 ? 13.110 -10.907 -4.972 1.00 89.62 215 LEU A N 1
ATOM 1747 C CA . LEU A 1 215 ? 11.855 -10.478 -5.583 1.00 89.62 215 LEU A CA 1
ATOM 1748 C C . LEU A 1 215 ? 11.438 -11.430 -6.724 1.00 89.62 215 LEU A C 1
ATOM 1750 O O . LEU A 1 215 ? 11.892 -11.237 -7.850 1.00 89.62 215 LEU A O 1
ATOM 1754 N N . PRO A 1 216 ? 10.566 -12.434 -6.487 1.00 91.62 216 PRO A N 1
ATOM 1755 C CA . PRO A 1 216 ? 10.055 -13.297 -7.542 1.00 91.62 216 PRO A CA 1
ATOM 1756 C C . PRO A 1 216 ? 9.031 -12.599 -8.433 1.00 91.62 216 PRO A C 1
ATOM 1758 O O . PRO A 1 216 ? 8.873 -13.028 -9.570 1.00 91.62 216 PRO A O 1
ATOM 1761 N N . THR A 1 217 ? 8.334 -11.567 -7.948 1.00 92.44 217 THR A N 1
ATOM 1762 C CA . THR A 1 217 ? 7.234 -10.943 -8.691 1.00 92.44 217 THR A CA 1
ATOM 1763 C C . THR A 1 217 ? 7.421 -9.438 -8.820 1.00 92.44 217 THR A C 1
ATOM 1765 O O . THR A 1 217 ? 7.458 -8.718 -7.818 1.00 92.44 217 THR A O 1
ATOM 1768 N N . LEU A 1 218 ? 7.467 -8.972 -10.070 1.00 91.69 218 LEU A N 1
ATOM 1769 C CA . LEU A 1 218 ? 7.451 -7.559 -10.437 1.00 91.69 218 LEU A CA 1
ATOM 1770 C C . LEU A 1 218 ? 6.280 -7.282 -11.380 1.00 91.69 218 LEU A C 1
ATOM 1772 O O . LEU A 1 218 ? 6.143 -7.912 -12.427 1.00 91.69 218 LEU A O 1
ATOM 1776 N N . ARG A 1 219 ? 5.468 -6.290 -11.027 1.00 92.31 219 ARG A N 1
ATOM 1777 C CA . ARG A 1 219 ? 4.346 -5.823 -11.838 1.00 92.31 219 ARG A CA 1
ATOM 1778 C C . ARG A 1 219 ? 4.466 -4.325 -12.083 1.00 92.31 219 ARG A C 1
ATOM 1780 O O . ARG A 1 219 ? 4.538 -3.556 -11.131 1.00 92.31 219 ARG A O 1
ATOM 1787 N N . ILE A 1 220 ? 4.477 -3.906 -13.345 1.00 89.69 220 ILE A N 1
ATOM 1788 C CA . ILE A 1 220 ? 4.410 -2.498 -13.746 1.00 89.69 220 ILE A CA 1
ATOM 1789 C C . ILE A 1 220 ? 3.257 -2.330 -14.730 1.00 89.69 220 ILE A C 1
ATOM 1791 O O . ILE A 1 220 ? 3.330 -2.722 -15.891 1.00 89.69 220 ILE A O 1
ATOM 1795 N N . ASP A 1 221 ? 2.202 -1.684 -14.258 1.00 86.50 221 ASP A N 1
ATOM 1796 C CA . ASP A 1 221 ? 0.976 -1.457 -14.999 1.00 86.50 221 ASP A CA 1
ATOM 1797 C C . ASP A 1 221 ? 0.760 0.041 -15.199 1.00 86.50 221 ASP A C 1
ATOM 1799 O O . ASP A 1 221 ? 0.772 0.817 -14.242 1.00 86.50 221 ASP A O 1
ATOM 1803 N N . ARG A 1 222 ? 0.490 0.461 -16.442 1.00 80.75 222 ARG A N 1
ATOM 1804 C CA . ARG A 1 222 ? 0.217 1.870 -16.789 1.00 80.75 222 ARG A CA 1
ATOM 1805 C C . ARG A 1 222 ? 1.319 2.817 -16.284 1.00 80.75 222 ARG A C 1
ATOM 1807 O O . ARG A 1 222 ? 1.039 3.739 -15.525 1.00 80.75 222 ARG A O 1
ATOM 1814 N N . GLY A 1 223 ? 2.559 2.611 -16.725 1.00 70.94 223 GLY A N 1
ATOM 1815 C CA . GLY A 1 223 ? 3.750 3.367 -16.306 1.00 70.94 223 GLY A CA 1
ATOM 1816 C C . GLY A 1 223 ? 3.808 4.849 -16.711 1.00 70.94 223 GLY A C 1
ATOM 1817 O O . GLY A 1 223 ? 4.844 5.478 -16.531 1.00 70.94 223 GLY A O 1
ATOM 1818 N N . GLY A 1 224 ? 2.722 5.434 -17.219 1.00 77.19 224 GLY A N 1
ATOM 1819 C CA . GLY A 1 224 ? 2.653 6.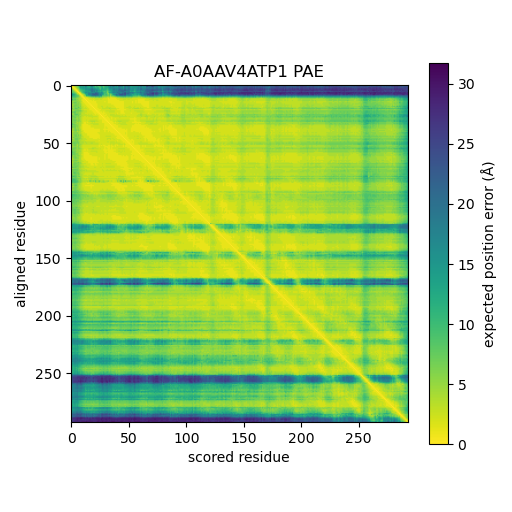845 -17.603 1.00 77.19 224 GLY A CA 1
ATOM 1820 C C . GLY A 1 224 ? 2.926 7.074 -19.085 1.00 77.19 224 GLY A C 1
ATOM 1821 O O . GLY A 1 224 ? 3.035 6.130 -19.864 1.00 77.19 224 GLY A O 1
ATOM 1822 N N . GLU A 1 225 ? 3.001 8.344 -19.489 1.00 75.12 225 GLU A N 1
ATOM 1823 C CA . GLU A 1 225 ? 3.128 8.686 -20.914 1.00 75.12 225 GLU A CA 1
ATOM 1824 C C . GLU A 1 225 ? 4.514 8.381 -21.481 1.00 75.12 225 GLU A C 1
ATOM 1826 O O . GLU A 1 225 ? 4.700 7.988 -22.627 1.00 75.12 225 GLU A O 1
ATOM 1831 N N . THR A 1 226 ? 5.531 8.514 -20.645 1.00 78.31 226 THR A N 1
ATOM 1832 C CA . THR A 1 226 ? 6.919 8.397 -21.079 1.00 78.31 226 THR A CA 1
ATOM 1833 C C . THR A 1 226 ? 7.491 6.992 -20.934 1.00 78.31 226 THR A C 1
ATOM 1835 O O . THR A 1 226 ? 8.498 6.686 -21.576 1.00 78.31 226 THR A O 1
ATOM 1838 N N . TYR A 1 227 ? 6.882 6.134 -20.112 1.00 85.19 227 TYR A N 1
ATOM 1839 C CA . TYR A 1 227 ? 7.362 4.778 -19.849 1.00 85.19 227 TYR A CA 1
ATOM 1840 C C . TYR A 1 227 ? 6.661 3.762 -20.749 1.00 85.19 227 TYR A C 1
ATOM 1842 O O . TYR A 1 227 ? 5.613 3.206 -20.420 1.00 85.19 227 TYR A O 1
ATOM 1850 N N . THR A 1 228 ? 7.246 3.549 -21.924 1.00 85.31 228 THR A N 1
ATOM 1851 C CA . THR A 1 228 ? 6.707 2.625 -22.923 1.00 85.31 228 THR A CA 1
ATOM 1852 C C . THR A 1 228 ? 7.135 1.185 -22.660 1.00 85.31 228 THR A C 1
ATOM 1854 O O . THR A 1 228 ? 8.140 0.935 -21.992 1.00 85.31 228 THR A O 1
ATOM 1857 N N . LEU A 1 229 ? 6.438 0.234 -23.287 1.00 85.31 229 LEU A N 1
ATOM 1858 C CA . LEU A 1 229 ? 6.816 -1.181 -23.280 1.00 85.31 229 LEU A CA 1
ATOM 1859 C C . LEU A 1 229 ? 8.291 -1.406 -23.668 1.00 85.31 229 LEU A C 1
ATOM 1861 O O . LEU A 1 229 ? 8.979 -2.191 -23.031 1.00 85.31 229 LEU A O 1
ATOM 1865 N N . PHE A 1 230 ? 8.812 -0.687 -24.667 1.00 83.69 230 PHE A N 1
ATOM 1866 C CA . PHE A 1 230 ? 10.210 -0.840 -25.092 1.00 83.69 230 PHE A CA 1
ATOM 1867 C C . PHE A 1 230 ? 11.208 -0.393 -24.020 1.00 83.69 230 PHE A C 1
ATOM 1869 O O . PHE A 1 230 ? 12.238 -1.037 -23.847 1.00 83.69 230 PHE A O 1
ATOM 1876 N N . ARG A 1 231 ? 10.899 0.683 -23.282 1.00 85.69 231 ARG A N 1
ATOM 1877 C CA . ARG A 1 231 ? 11.736 1.117 -22.153 1.00 85.69 231 ARG A CA 1
ATOM 1878 C C . ARG A 1 231 ? 11.729 0.076 -21.039 1.00 85.69 231 ARG A C 1
ATOM 1880 O O . ARG A 1 231 ? 12.795 -0.302 -20.575 1.00 85.69 231 ARG A O 1
ATOM 1887 N N . ALA A 1 232 ? 10.551 -0.452 -20.707 1.00 86.88 232 ALA A N 1
ATOM 1888 C CA . ALA A 1 232 ? 10.416 -1.499 -19.698 1.00 86.88 232 ALA A CA 1
ATOM 1889 C C . ALA A 1 232 ? 11.258 -2.746 -20.018 1.00 86.88 232 ALA A C 1
ATOM 1891 O O . ALA A 1 232 ? 11.841 -3.350 -19.122 1.00 86.88 232 ALA A O 1
ATOM 1892 N N . PHE A 1 233 ? 11.372 -3.104 -21.300 1.00 85.62 233 PHE A N 1
ATOM 1893 C CA . PHE A 1 233 ? 12.230 -4.199 -21.753 1.00 85.62 233 PHE A CA 1
ATOM 1894 C C . PHE A 1 233 ? 13.732 -3.880 -21.688 1.00 85.62 233 PHE A C 1
ATOM 1896 O O . PHE A 1 233 ? 14.516 -4.763 -21.345 1.00 85.62 233 PHE A O 1
ATOM 1903 N N . GLU A 1 234 ? 14.155 -2.647 -21.975 1.00 85.75 234 GLU A N 1
ATOM 1904 C CA . GLU A 1 234 ? 15.560 -2.242 -21.799 1.00 85.75 234 GLU A CA 1
ATOM 1905 C C . GLU A 1 234 ? 15.982 -2.271 -20.321 1.00 85.75 234 GLU A C 1
ATOM 1907 O O . GLU A 1 234 ? 17.099 -2.691 -20.002 1.00 85.75 234 GLU A O 1
ATOM 1912 N N . ASP A 1 235 ? 15.073 -1.933 -19.404 1.00 85.25 235 ASP A N 1
ATOM 1913 C CA . ASP A 1 235 ? 15.338 -1.970 -17.960 1.00 85.25 235 ASP A CA 1
ATOM 1914 C C . ASP A 1 235 ? 15.587 -3.403 -17.438 1.00 85.25 235 ASP A C 1
ATOM 1916 O O . ASP A 1 235 ? 16.243 -3.591 -16.407 1.00 85.25 235 ASP A O 1
ATOM 1920 N N . LEU A 1 236 ? 15.179 -4.439 -18.189 1.00 82.94 236 LEU A N 1
ATOM 1921 C CA . LEU A 1 236 ? 15.483 -5.848 -17.890 1.00 82.94 236 LEU A CA 1
ATOM 1922 C C . LEU A 1 236 ? 16.981 -6.180 -17.970 1.00 82.94 236 LEU A C 1
ATOM 1924 O O . LEU A 1 236 ? 17.402 -7.221 -17.457 1.00 82.94 236 LEU A O 1
ATOM 1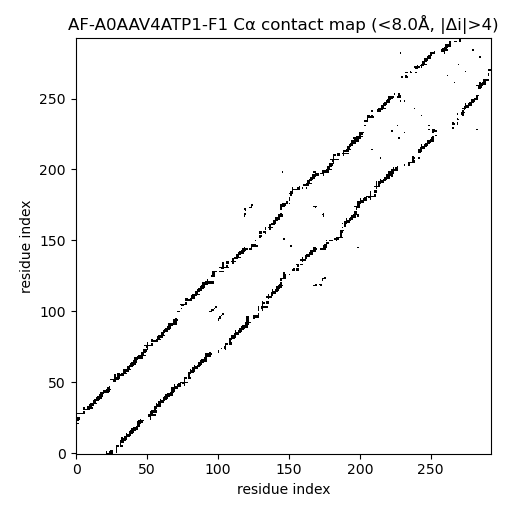928 N N . LYS A 1 237 ? 17.813 -5.304 -18.556 1.00 83.69 237 LYS A N 1
ATOM 1929 C CA . LYS A 1 237 ? 19.280 -5.414 -18.480 1.00 83.69 237 LYS A CA 1
ATOM 1930 C C . LYS A 1 237 ? 19.772 -5.448 -17.035 1.00 83.69 237 LYS A C 1
ATOM 1932 O O . LYS A 1 237 ? 20.796 -6.062 -16.748 1.00 83.69 237 LYS A O 1
ATOM 1937 N N . GLY A 1 238 ? 19.057 -4.788 -16.128 1.00 79.25 238 GLY A N 1
ATOM 1938 C CA . GLY A 1 238 ? 19.302 -4.939 -14.707 1.00 79.25 238 GLY A CA 1
ATOM 1939 C C . GLY A 1 238 ? 19.032 -6.375 -14.275 1.00 79.25 238 GLY A C 1
ATOM 1940 O O . GLY A 1 238 ? 19.917 -7.080 -13.820 1.00 79.25 238 GLY A O 1
ATOM 1941 N N . LEU A 1 239 ? 17.831 -6.870 -14.521 1.00 79.38 239 LEU A N 1
ATOM 1942 C CA . LEU A 1 239 ? 17.316 -8.125 -13.969 1.00 79.38 239 LEU A CA 1
ATOM 1943 C C . LEU A 1 239 ? 18.020 -9.422 -14.423 1.00 79.38 239 LEU A C 1
ATOM 1945 O O . LEU A 1 239 ? 17.590 -10.507 -14.024 1.00 79.38 239 LEU A O 1
ATOM 1949 N N . GLN A 1 240 ? 19.098 -9.338 -15.207 1.00 78.31 240 GLN A N 1
ATOM 1950 C CA . GLN A 1 240 ? 19.928 -10.479 -15.596 1.00 78.31 240 GLN A CA 1
ATOM 1951 C C . GLN A 1 240 ? 20.422 -11.210 -14.336 1.00 78.31 240 GLN A C 1
ATOM 1953 O O . GLN A 1 240 ? 21.039 -10.599 -13.461 1.00 78.31 240 GLN A O 1
ATOM 1958 N N . ASN A 1 241 ? 20.150 -12.515 -14.240 1.00 76.94 241 ASN A N 1
ATOM 1959 C CA . ASN A 1 241 ? 20.472 -13.362 -13.079 1.00 76.94 241 ASN A CA 1
ATOM 1960 C C . ASN A 1 241 ? 19.738 -13.008 -11.766 1.00 76.94 241 ASN A C 1
ATOM 1962 O O . ASN A 1 241 ? 20.200 -13.373 -10.683 1.00 76.94 241 ASN A O 1
ATOM 1966 N N . SER A 1 242 ? 18.613 -12.293 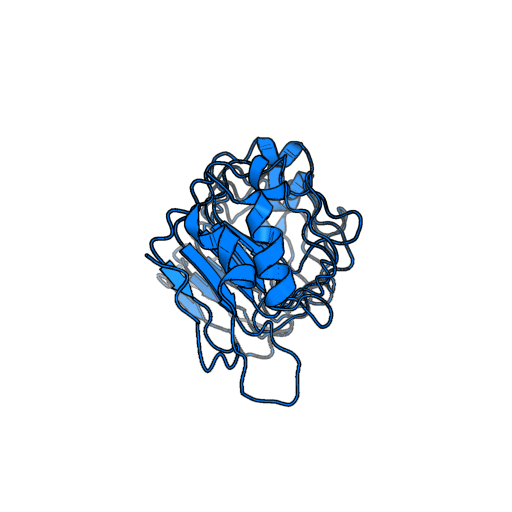-11.832 1.00 81.19 242 SER A N 1
ATOM 1967 C CA . SER A 1 242 ? 17.740 -12.099 -10.667 1.00 81.19 242 SER A CA 1
ATOM 1968 C C . SER A 1 242 ? 16.958 -13.376 -10.313 1.00 81.19 242 SER A C 1
ATOM 1970 O O . SER A 1 242 ? 16.880 -14.316 -11.102 1.00 81.19 242 SER A O 1
ATOM 1972 N N . SER A 1 243 ? 16.344 -13.403 -9.125 1.00 83.31 243 SER A N 1
ATOM 1973 C CA . SER A 1 243 ? 15.415 -14.467 -8.701 1.00 83.31 243 SER A CA 1
ATOM 1974 C C . SER A 1 243 ? 13.985 -14.277 -9.232 1.00 83.31 243 SER A C 1
ATOM 1976 O O . SER A 1 243 ? 13.053 -14.915 -8.736 1.00 83.31 243 SER A O 1
ATOM 1978 N N . LEU A 1 244 ? 13.806 -13.386 -10.213 1.00 87.81 244 LEU A N 1
ATOM 1979 C CA . LEU A 1 244 ? 12.512 -13.033 -10.776 1.00 87.81 244 LEU A CA 1
ATOM 1980 C C . LEU A 1 244 ? 11.893 -14.236 -11.499 1.00 87.81 244 LEU A C 1
ATOM 1982 O O . LEU A 1 244 ? 12.527 -14.848 -12.354 1.00 87.81 244 LEU A O 1
ATOM 1986 N N . LYS A 1 245 ? 10.641 -14.542 -11.157 1.00 90.25 245 LYS A N 1
ATOM 1987 C CA . LYS A 1 245 ? 9.862 -15.666 -11.695 1.00 90.25 245 LYS A CA 1
ATOM 1988 C C . LYS A 1 245 ? 8.641 -15.206 -12.478 1.00 90.25 245 LYS A C 1
ATOM 1990 O O . LYS A 1 245 ? 8.293 -15.829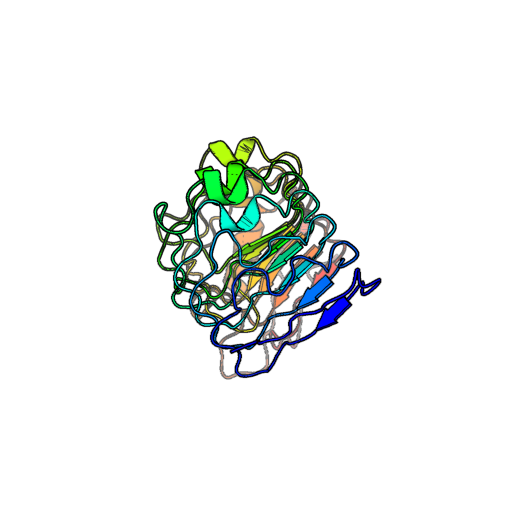 -13.470 1.00 90.25 245 LYS A O 1
ATOM 1995 N N . SER A 1 246 ? 7.995 -14.133 -12.033 1.00 92.00 246 SER A N 1
ATOM 1996 C CA . SER A 1 246 ? 6.789 -13.584 -12.645 1.00 92.00 246 SER A CA 1
ATOM 1997 C C . SER A 1 246 ? 7.000 -12.105 -12.943 1.00 92.00 246 SER A C 1
ATOM 1999 O O . SER A 1 246 ? 7.377 -11.318 -12.064 1.00 92.00 246 SER A O 1
ATOM 2001 N N . LEU A 1 247 ? 6.787 -11.741 -14.205 1.00 90.94 247 LEU A N 1
ATOM 2002 C CA . LEU A 1 247 ? 6.894 -10.377 -14.698 1.00 90.94 247 LEU A CA 1
ATOM 2003 C C . LEU A 1 247 ? 5.592 -9.978 -15.390 1.00 90.94 247 LEU A C 1
ATOM 2005 O O . LEU A 1 247 ? 5.155 -10.641 -16.325 1.00 90.94 247 LEU A O 1
ATOM 2009 N N . SER A 1 248 ? 5.005 -8.866 -14.956 1.00 92.31 248 SER A N 1
ATOM 2010 C CA . SER A 1 248 ? 3.782 -8.305 -15.532 1.00 92.31 248 SER A CA 1
ATOM 2011 C C . SER A 1 248 ? 4.044 -6.885 -16.007 1.00 92.31 248 SER A C 1
ATOM 2013 O O . SER A 1 248 ? 4.320 -6.009 -15.189 1.00 92.31 248 SER A O 1
ATOM 2015 N N . PHE A 1 249 ? 3.910 -6.640 -17.306 1.00 90.06 249 PHE A N 1
ATOM 2016 C CA . PHE A 1 249 ? 3.967 -5.311 -17.905 1.00 90.06 249 PHE A CA 1
ATOM 2017 C C . PHE A 1 249 ? 2.696 -5.064 -18.695 1.00 90.06 249 PHE A C 1
ATOM 2019 O O . PHE A 1 249 ? 2.612 -5.499 -19.837 1.00 90.06 249 PHE A O 1
ATOM 2026 N N . ASN A 1 250 ? 1.724 -4.346 -18.133 1.00 86.62 250 ASN A N 1
ATOM 2027 C CA . ASN A 1 250 ? 0.430 -4.147 -18.789 1.00 86.62 250 ASN A CA 1
ATOM 2028 C C . ASN A 1 250 ? 0.137 -2.670 -19.062 1.00 86.62 250 ASN A C 1
ATOM 2030 O O . ASN A 1 250 ? 0.504 -1.779 -18.291 1.00 86.62 250 ASN A O 1
ATOM 2034 N N . TYR A 1 251 ? -0.593 -2.401 -20.148 1.00 84.19 251 TYR A N 1
ATOM 2035 C CA . TYR A 1 251 ? -1.017 -1.050 -20.538 1.00 84.19 251 TYR A CA 1
ATOM 2036 C C . TYR A 1 251 ? 0.146 -0.037 -20.672 1.00 84.19 251 TYR A C 1
ATOM 2038 O O . TYR A 1 251 ? -0.012 1.136 -20.327 1.00 84.19 251 TYR A O 1
ATOM 2046 N N . LEU A 1 252 ? 1.317 -0.471 -21.152 1.00 80.75 252 LEU A N 1
ATOM 2047 C CA . LEU A 1 252 ? 2.506 0.372 -21.371 1.00 80.75 252 LEU A CA 1
ATOM 2048 C C . LEU A 1 252 ? 2.614 0.890 -22.816 1.00 80.75 252 LEU A C 1
ATOM 2050 O O . LEU A 1 252 ? 3.668 1.372 -23.236 1.00 80.75 252 LEU A O 1
ATOM 2054 N N . TYR A 1 253 ? 1.553 0.760 -23.613 1.00 70.31 253 TYR A N 1
ATOM 2055 C CA . TYR A 1 253 ? 1.562 1.132 -25.024 1.00 70.31 253 TYR A CA 1
ATOM 2056 C C . TYR A 1 253 ? 0.695 2.363 -25.306 1.00 70.31 253 TYR A C 1
ATOM 2058 O O . TYR A 1 253 ? -0.414 2.485 -24.792 1.00 70.31 253 TYR A O 1
ATOM 2066 N N . GLN A 1 254 ? 1.222 3.280 -26.122 1.00 60.75 254 GLN A N 1
ATOM 2067 C CA . GLN A 1 254 ? 0.702 4.645 -26.264 1.00 60.75 254 GLN A CA 1
ATOM 2068 C C . GLN A 1 254 ? 0.403 5.100 -27.698 1.00 60.75 254 GLN A C 1
ATOM 2070 O O . GLN A 1 254 ? 0.059 6.263 -27.894 1.00 60.75 254 GLN A O 1
ATOM 2075 N N . THR A 1 255 ? 0.518 4.248 -28.719 1.00 54.00 255 THR A N 1
ATOM 2076 C CA . THR A 1 255 ? 0.210 4.705 -30.085 1.00 54.00 255 THR A CA 1
ATOM 2077 C C . THR A 1 255 ? -1.223 4.366 -30.486 1.00 54.00 255 THR A C 1
ATOM 2079 O O . THR A 1 255 ? -1.802 3.379 -30.040 1.00 54.00 255 THR A O 1
ATOM 2082 N N . SER A 1 256 ? -1.788 5.187 -31.372 1.00 55.22 256 SER A N 1
ATOM 2083 C CA . SER A 1 256 ? -3.081 4.980 -32.035 1.00 55.22 256 SER A CA 1
ATOM 2084 C C . SER A 1 256 ? -3.128 3.747 -32.952 1.00 55.22 256 SER A C 1
ATOM 2086 O O . SER A 1 256 ? -4.161 3.491 -33.568 1.00 55.22 256 SER A O 1
ATOM 2088 N N . HIS A 1 257 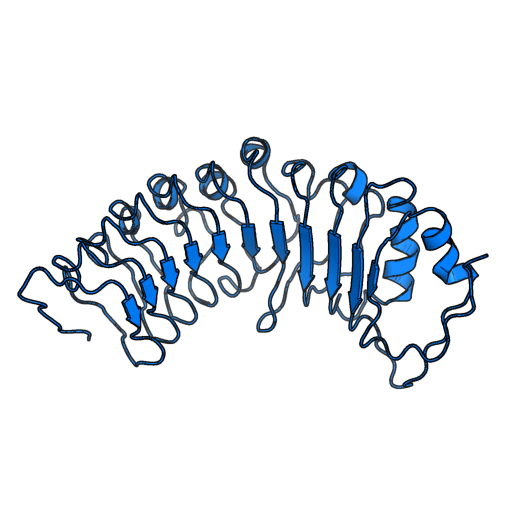? -2.028 2.993 -33.070 1.00 56.25 257 HIS A N 1
ATOM 2089 C CA . HIS A 1 257 ? -1.920 1.830 -33.941 1.00 56.25 257 HIS A CA 1
ATOM 2090 C C . HIS A 1 257 ? -2.005 0.541 -33.108 1.00 56.25 257 HIS A C 1
ATOM 2092 O O . HIS A 1 257 ? -1.104 0.265 -32.317 1.00 56.25 257 HIS A O 1
ATOM 2098 N N . PRO A 1 258 ? -3.046 -0.287 -33.292 1.00 60.62 258 PRO A N 1
ATOM 2099 C CA . PRO A 1 258 ? -3.343 -1.440 -32.437 1.00 60.62 258 PRO A CA 1
ATOM 2100 C C . PRO A 1 258 ? -2.433 -2.661 -32.681 1.00 60.62 258 PRO A C 1
ATOM 2102 O O . PRO A 1 258 ? -2.829 -3.787 -32.392 1.00 60.62 258 PRO A O 1
ATOM 2105 N N . CYS A 1 259 ? -1.245 -2.484 -33.267 1.00 69.38 259 CYS A N 1
ATOM 2106 C CA . CYS A 1 259 ? -0.418 -3.590 -33.751 1.00 69.38 259 CYS A CA 1
ATOM 2107 C C . CYS A 1 259 ? 1.059 -3.406 -33.397 1.00 69.38 259 CYS A C 1
ATOM 2109 O O . CYS A 1 259 ? 1.845 -2.887 -34.189 1.00 69.38 259 CYS A O 1
ATOM 2111 N N . VAL A 1 260 ? 1.449 -3.860 -32.205 1.00 73.25 260 VAL A N 1
ATOM 2112 C CA . VAL A 1 260 ? 2.855 -3.860 -31.777 1.00 73.25 260 VAL A CA 1
ATOM 2113 C C . VAL A 1 260 ? 3.518 -5.163 -32.191 1.00 73.25 260 VAL A C 1
ATOM 2115 O O . VAL A 1 260 ? 2.997 -6.243 -31.907 1.00 73.25 260 VAL A O 1
ATOM 2118 N N . VAL A 1 261 ? 4.680 -5.062 -32.832 1.00 76.81 261 VAL A N 1
ATOM 2119 C CA . VAL A 1 261 ? 5.566 -6.199 -33.097 1.00 76.81 261 VAL A CA 1
ATOM 2120 C C . VAL A 1 261 ? 6.803 -6.048 -32.224 1.00 76.81 261 VAL A C 1
ATOM 2122 O O . VAL A 1 261 ? 7.547 -5.078 -32.376 1.00 76.81 261 VAL A O 1
ATOM 2125 N N . LEU A 1 262 ? 7.022 -7.001 -31.318 1.00 77.38 262 LEU A N 1
ATOM 2126 C CA . LEU A 1 262 ? 8.249 -7.082 -30.528 1.00 77.38 262 LEU A CA 1
ATOM 2127 C C . LEU A 1 262 ? 9.285 -7.901 -31.298 1.00 77.38 262 LEU A C 1
ATOM 2129 O O . LEU A 1 262 ? 9.067 -9.081 -31.589 1.00 77.38 262 LEU A O 1
ATOM 2133 N N . LYS A 1 263 ? 10.405 -7.260 -31.640 1.00 81.75 263 LYS A N 1
ATOM 2134 C CA . LYS A 1 263 ? 11.542 -7.902 -32.312 1.00 81.75 263 LYS A CA 1
ATOM 2135 C C . LYS A 1 263 ? 12.421 -8.637 -31.303 1.00 81.75 263 LYS A C 1
ATOM 2137 O O . LYS A 1 263 ? 12.522 -8.227 -30.148 1.00 81.75 263 LYS A O 1
ATOM 2142 N N . ALA A 1 264 ? 13.142 -9.659 -31.764 1.00 80.44 264 ALA A N 1
ATOM 2143 C CA . ALA A 1 264 ? 14.049 -10.441 -30.919 1.00 80.44 264 ALA A CA 1
ATOM 2144 C C . ALA A 1 264 ? 15.106 -9.579 -30.199 1.00 80.44 264 ALA A C 1
ATOM 2146 O O . ALA A 1 264 ? 15.385 -9.804 -29.027 1.00 80.44 264 ALA A O 1
ATOM 2147 N N . GLU A 1 265 ? 15.636 -8.544 -30.859 1.00 82.31 265 GLU A N 1
ATOM 2148 C CA . GLU A 1 265 ? 16.594 -7.606 -30.254 1.00 82.31 265 GLU A CA 1
ATOM 2149 C C . GLU A 1 265 ? 16.020 -6.883 -29.026 1.00 82.31 265 GLU A C 1
ATOM 2151 O O . GLU A 1 265 ? 16.721 -6.702 -28.036 1.00 82.31 265 GLU A O 1
ATOM 2156 N N . GLN A 1 266 ? 14.733 -6.530 -29.063 1.00 79.25 266 GLN A N 1
ATOM 2157 C CA . GLN A 1 266 ? 14.046 -5.831 -27.971 1.00 79.25 266 GLN A CA 1
ATOM 2158 C C . GLN A 1 266 ? 13.737 -6.777 -26.804 1.00 79.25 266 GLN A C 1
ATOM 2160 O O . GLN A 1 266 ? 13.673 -6.349 -25.660 1.00 79.25 266 GLN A O 1
ATOM 2165 N N . ALA A 1 267 ? 13.576 -8.071 -27.088 1.00 78.62 267 ALA A N 1
ATOM 2166 C CA . ALA A 1 267 ? 13.311 -9.114 -26.100 1.00 78.62 267 ALA A CA 1
ATOM 2167 C C . ALA A 1 267 ? 14.579 -9.830 -25.601 1.00 78.62 267 ALA A C 1
ATOM 2169 O O . ALA A 1 267 ? 14.474 -10.730 -24.769 1.00 78.62 267 ALA A O 1
ATOM 2170 N N . ARG A 1 268 ? 15.775 -9.448 -26.073 1.00 84.62 268 ARG A N 1
ATOM 2171 C CA . ARG A 1 268 ? 17.035 -10.175 -25.816 1.00 84.62 268 ARG A CA 1
ATOM 2172 C C . ARG A 1 268 ? 17.324 -10.409 -24.334 1.00 84.62 268 ARG A C 1
ATOM 2174 O O . ARG A 1 268 ? 17.848 -11.451 -23.966 1.00 84.62 268 ARG A O 1
ATOM 2181 N N . TYR A 1 269 ? 16.946 -9.464 -23.474 1.00 83.94 269 TYR A N 1
ATOM 2182 C CA . TYR A 1 269 ? 17.197 -9.553 -22.038 1.00 83.94 269 TYR A CA 1
ATOM 2183 C C . TYR A 1 269 ? 16.308 -10.580 -21.329 1.00 83.94 269 TYR A C 1
ATOM 2185 O O . TYR A 1 269 ? 16.670 -11.014 -20.240 1.00 83.94 269 TYR A O 1
ATOM 2193 N N . LEU A 1 270 ? 15.202 -11.025 -21.938 1.00 81.06 270 LEU A N 1
ATOM 2194 C CA . LEU A 1 270 ? 14.386 -12.113 -21.390 1.00 81.06 270 LEU A CA 1
ATOM 2195 C C . LEU A 1 270 ? 15.111 -13.462 -21.423 1.00 81.06 270 LEU A C 1
ATOM 2197 O O . LEU A 1 270 ? 14.825 -14.312 -20.591 1.00 81.06 270 LEU A O 1
ATOM 2201 N N . GLN A 1 271 ? 16.062 -13.661 -22.344 1.00 78.44 271 GLN A N 1
ATOM 2202 C CA . GLN A 1 271 ? 16.750 -14.949 -22.521 1.00 78.44 271 GLN A CA 1
ATOM 2203 C C . GLN A 1 271 ? 17.556 -15.376 -21.288 1.00 78.44 271 GLN A C 1
ATOM 2205 O O . GLN A 1 271 ? 17.736 -16.566 -21.056 1.00 78.44 271 GLN A O 1
ATOM 2210 N N . ASN A 1 272 ? 18.014 -14.415 -20.482 1.00 78.31 272 ASN A N 1
ATOM 2211 C CA . ASN A 1 272 ? 18.832 -14.675 -19.295 1.00 78.31 272 ASN A CA 1
ATOM 2212 C C . ASN A 1 272 ? 18.049 -14.488 -17.984 1.00 78.31 272 ASN A C 1
ATOM 2214 O O . ASN A 1 272 ? 18.650 -14.329 -16.918 1.00 78.31 272 ASN A O 1
ATOM 2218 N N . ILE A 1 273 ? 16.716 -14.450 -18.055 1.00 82.50 273 ILE A N 1
ATOM 2219 C CA . ILE A 1 273 ? 15.840 -14.397 -16.884 1.00 82.50 273 ILE A CA 1
ATOM 2220 C C . ILE A 1 273 ? 15.014 -15.681 -16.883 1.00 82.50 273 ILE A C 1
ATOM 2222 O O . ILE A 1 273 ? 14.296 -15.968 -17.837 1.00 82.50 273 ILE A O 1
ATOM 2226 N N . ALA A 1 274 ? 15.112 -16.455 -15.804 1.00 83.56 274 ALA A N 1
ATOM 2227 C CA . ALA A 1 274 ? 14.374 -17.703 -15.634 1.00 83.56 274 ALA A CA 1
ATOM 2228 C C . ALA A 1 274 ? 12.905 -17.436 -15.246 1.00 83.56 274 ALA A C 1
ATOM 2230 O O . ALA A 1 274 ? 12.470 -17.779 -14.148 1.00 83.56 274 ALA A O 1
ATOM 2231 N N . LEU A 1 275 ? 12.157 -16.783 -16.141 1.00 86.94 275 LEU A N 1
ATOM 2232 C CA . LEU A 1 275 ? 10.741 -16.487 -15.936 1.00 86.94 275 LEU A CA 1
ATOM 2233 C C . LEU A 1 275 ? 9.895 -17.759 -16.057 1.00 86.94 275 LEU A C 1
ATOM 2235 O O . LEU A 1 275 ? 9.971 -18.489 -17.042 1.00 86.94 275 LEU A O 1
ATOM 2239 N N . GLU A 1 276 ? 9.049 -17.974 -15.057 1.00 91.44 276 GLU A N 1
ATOM 2240 C CA . GLU A 1 276 ? 7.958 -18.949 -15.063 1.00 91.44 276 GLU A CA 1
ATOM 2241 C C . GLU A 1 276 ? 6.702 -18.344 -15.715 1.00 91.44 276 GLU A C 1
ATOM 2243 O O . GLU A 1 276 ? 5.929 -19.049 -16.359 1.00 91.44 276 GLU A O 1
ATOM 2248 N N . GLU A 1 277 ? 6.518 -17.026 -15.581 1.00 91.38 277 GLU A N 1
ATOM 2249 C CA . GLU A 1 277 ? 5.359 -16.288 -16.079 1.00 91.38 277 GLU A CA 1
ATOM 2250 C C . GLU A 1 277 ? 5.768 -14.922 -16.653 1.00 91.38 277 GLU A C 1
ATOM 2252 O O . GLU A 1 277 ? 6.531 -14.165 -16.043 1.00 91.38 277 GLU A O 1
ATOM 2257 N N . LEU A 1 278 ? 5.223 -14.596 -17.827 1.00 89.81 278 LEU A N 1
ATOM 2258 C CA . LEU A 1 278 ? 5.353 -13.292 -18.472 1.00 89.81 278 LEU A CA 1
ATOM 2259 C C . LEU A 1 278 ? 3.974 -12.822 -18.944 1.00 89.81 278 LEU A C 1
ATOM 2261 O O . LEU A 1 278 ? 3.455 -13.321 -19.944 1.00 89.81 278 LEU A O 1
ATOM 2265 N N . ASP A 1 279 ? 3.406 -11.846 -18.241 1.00 89.75 279 ASP A N 1
ATOM 2266 C CA . ASP A 1 279 ? 2.158 -11.188 -18.619 1.00 89.75 279 ASP A CA 1
ATOM 2267 C C . ASP A 1 279 ? 2.452 -9.872 -19.352 1.00 89.75 279 ASP A C 1
ATOM 2269 O O . ASP A 1 279 ? 3.008 -8.927 -18.790 1.00 89.75 279 ASP A O 1
ATOM 2273 N N . LEU A 1 280 ? 2.085 -9.828 -20.632 1.00 86.94 280 LEU A N 1
ATOM 2274 C CA . LEU A 1 280 ? 2.158 -8.638 -21.487 1.00 86.94 280 LEU A CA 1
ATOM 2275 C C . LEU A 1 280 ? 0.772 -8.231 -21.997 1.00 86.94 280 LEU A C 1
ATOM 2277 O O . LEU A 1 280 ? 0.647 -7.585 -23.050 1.00 86.94 280 LEU A O 1
ATOM 2281 N N . SER A 1 281 ? -0.276 -8.654 -21.297 1.00 82.94 281 SER A N 1
ATOM 2282 C CA . SER A 1 281 ? -1.653 -8.371 -21.662 1.00 82.94 281 SER A CA 1
ATOM 2283 C C . SER A 1 281 ? -1.895 -6.868 -21.822 1.00 82.94 281 SER A C 1
ATOM 2285 O O . SER A 1 281 ? -1.233 -6.001 -21.251 1.00 82.94 281 SER A O 1
ATOM 2287 N N . PHE A 1 282 ? -2.875 -6.524 -22.654 1.00 81.62 282 PHE A N 1
ATOM 2288 C CA . PHE A 1 282 ? -3.303 -5.133 -22.840 1.00 81.62 282 PHE A CA 1
ATOM 2289 C C . PHE A 1 282 ? -2.226 -4.170 -23.388 1.00 81.62 282 PHE A C 1
ATOM 2291 O O . PHE A 1 282 ? -2.357 -2.955 -23.241 1.00 81.62 282 PHE A O 1
ATOM 2298 N N . ASN A 1 283 ? -1.191 -4.687 -24.062 1.00 80.25 283 ASN A N 1
ATOM 2299 C CA . ASN A 1 283 ? -0.230 -3.882 -24.834 1.00 80.25 283 ASN A CA 1
ATOM 2300 C C . ASN A 1 283 ? -0.458 -3.920 -26.354 1.00 80.25 283 ASN A C 1
ATOM 2302 O O . ASN A 1 283 ? 0.368 -3.400 -27.098 1.00 80.25 283 AS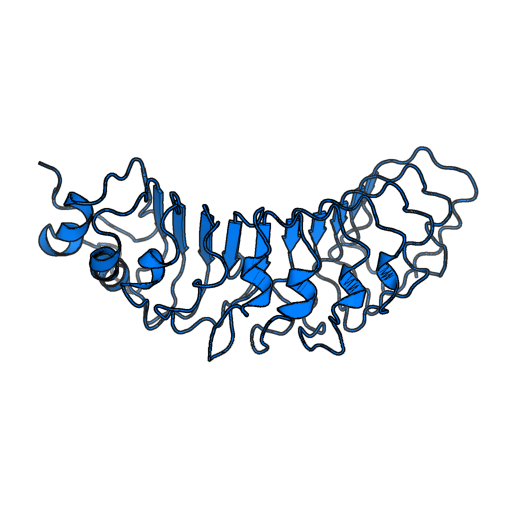N A O 1
ATOM 2306 N N . PHE A 1 284 ? -1.543 -4.543 -26.827 1.00 79.00 284 PHE A N 1
ATOM 2307 C CA . PHE A 1 284 ? -1.852 -4.678 -28.261 1.00 79.00 284 PHE A CA 1
ATOM 2308 C C . PHE A 1 284 ? -0.714 -5.327 -29.081 1.00 79.00 284 PHE A C 1
ATOM 2310 O O . PHE A 1 284 ? -0.455 -4.966 -30.232 1.00 79.00 284 PHE A O 1
ATOM 2317 N N . ILE A 1 285 ? -0.007 -6.290 -28.479 1.00 74.88 285 ILE A N 1
ATOM 2318 C CA . ILE A 1 285 ? 1.054 -7.049 -29.149 1.00 74.88 285 ILE A CA 1
ATOM 2319 C C . ILE A 1 285 ? 0.403 -8.040 -30.113 1.00 74.88 285 ILE A C 1
ATOM 2321 O O . ILE A 1 285 ? -0.377 -8.896 -29.709 1.00 74.88 285 ILE A O 1
ATOM 2325 N N . THR A 1 286 ? 0.734 -7.912 -31.394 1.00 69.19 286 THR A N 1
ATOM 2326 C CA . THR A 1 286 ? 0.191 -8.749 -32.480 1.00 69.19 286 THR A CA 1
ATOM 2327 C C . THR A 1 286 ? 1.141 -9.860 -32.891 1.00 69.19 286 THR A C 1
ATOM 2329 O O . THR A 1 286 ? 0.706 -10.897 -33.382 1.00 69.19 286 THR A O 1
ATOM 2332 N N . LEU A 1 287 ? 2.441 -9.664 -32.666 1.00 65.88 287 LEU A N 1
ATOM 2333 C CA . LEU A 1 287 ? 3.462 -10.662 -32.932 1.00 65.88 287 LEU A CA 1
ATOM 2334 C C . LEU A 1 287 ? 4.625 -10.485 -31.957 1.00 65.88 287 LEU A C 1
ATOM 2336 O O . LEU A 1 287 ? 5.194 -9.397 -31.835 1.00 65.88 287 LEU A O 1
ATOM 2340 N N . LEU A 1 288 ? 5.012 -11.583 -31.316 1.00 67.56 288 LEU A N 1
ATOM 2341 C CA . LEU A 1 288 ? 6.280 -11.699 -30.613 1.00 67.56 288 LEU A CA 1
ATOM 2342 C C . LEU A 1 288 ? 7.202 -12.550 -31.486 1.00 67.56 288 LEU A C 1
ATOM 2344 O O . LEU A 1 288 ? 7.010 -13.763 -31.597 1.00 67.56 288 LEU A O 1
ATOM 2348 N N . GLN A 1 289 ? 8.164 -11.917 -32.166 1.00 63.41 289 GLN A N 1
ATOM 2349 C CA . GLN A 1 289 ? 9.167 -12.675 -32.913 1.00 63.41 289 GLN A CA 1
ATOM 2350 C C . GLN A 1 289 ? 9.975 -13.486 -31.901 1.00 63.41 289 GLN A C 1
ATOM 2352 O O . GLN A 1 289 ? 10.614 -12.911 -31.021 1.00 63.41 289 GLN A O 1
ATOM 2357 N N . ARG A 1 290 ? 9.874 -14.821 -31.984 1.00 55.62 290 ARG A N 1
ATOM 2358 C CA . ARG A 1 290 ? 10.454 -15.748 -31.004 1.00 55.62 290 ARG A CA 1
ATOM 2359 C C . ARG A 1 290 ? 11.929 -15.419 -30.765 1.00 55.62 290 ARG A C 1
ATOM 2361 O O . ARG A 1 290 ? 12.754 -15.572 -31.658 1.00 55.62 290 ARG A O 1
ATOM 2368 N N . ALA A 1 291 ? 12.225 -15.010 -29.535 1.00 52.53 291 ALA A N 1
ATOM 2369 C CA . ALA A 1 291 ? 13.569 -14.979 -28.965 1.00 52.53 291 ALA A CA 1
ATOM 2370 C C . ALA A 1 291 ? 13.847 -16.220 -28.090 1.00 52.53 291 ALA A C 1
ATOM 2372 O O . ALA A 1 291 ? 14.904 -16.298 -27.474 1.00 52.53 291 ALA A O 1
ATOM 2373 N N . PHE A 1 292 ? 12.907 -17.170 -28.024 1.00 52.34 292 PHE A N 1
ATOM 2374 C CA . PHE A 1 292 ? 13.023 -18.415 -27.266 1.00 52.34 292 PHE A CA 1
ATOM 2375 C C . PHE A 1 292 ? 13.456 -19.533 -28.221 1.00 52.34 292 PHE A C 1
ATOM 2377 O O . PHE A 1 292 ? 12.621 -20.061 -28.960 1.00 52.34 292 PHE A O 1
ATOM 2384 N N . ASN A 1 293 ? 14.757 -19.818 -28.246 1.00 46.69 293 ASN A N 1
ATOM 2385 C CA . ASN A 1 293 ? 15.304 -21.076 -28.754 1.00 46.69 293 ASN A CA 1
ATOM 2386 C C . ASN A 1 293 ? 15.636 -21.965 -27.562 1.00 46.69 293 ASN A C 1
ATOM 2388 O O . ASN A 1 293 ? 16.220 -21.417 -26.600 1.00 46.69 293 ASN A O 1
#

Nearest PDB structures (foldseek):
  5z8y-assembly1_A  TM=8.037E-01  e=3.165E-09  Homo sapiens
  7r86-assembly2_B  TM=7.483E-01  e=4.815E-08  Mus musculus
  5z8x-assembly2_B  TM=7.729E-01  e=1.361E-07  Homo sapiens
  2z81-assembly1_A  TM=6.746E-01  e=3.241E-08  Mus musculus
  1ozn-assembly1_A  TM=6.501E-01  e=1.173E-07  Homo sapiens

Organism: NCBI:txid259542

Sequence (293 aa):
MLRYHIEERSNLQELDISGNKISEIEDNSFQFLSSLVHLNLAKNSLQRVNNVTFQGLVNLRTLDLSQNAIFQIDISAFDCLTKRKTMNLSHNTRFSYSNHHMPPRLFMPLQELRFLYIQGNSNGFKQYPNAALATLKNLQKLVIDGLHSPANFGPELKSLRNFRALEFGTHEGKCHLVNITETIFENIPYLNYLALEKCNLKEVHANFYKNLPHLPTLRIDRGGETYTLFRAFEDLKGLQNSSLKSLSFNYLYQTSHPCVVLKAEQARYLQNIALEELDLSFNFITLLQRAFN

Secondary structure (DSSP, 8-state):
-B-----S-----EEE-TTS----B-TTTTTT-TT--EEE--SS---EE-TTTTTT-TT--EEE--SS---EE-TTTTTT-TT--EEE-TT-TT---STTTS-HHHHTT-TT--EEE-TTSSTT-S---HHHHTT-TT--EEEES--PSS----GGGGG-TT--EEEE-BTTB-B---EE-SSTTTT-TT-SEEEEESB--SEE-GGGGGG-TT--EEEEE---SS--HHHHHHHTTT-TT----EEEEES----S-S-EEE-HHHHGGGGGS--SEEE-TTS-EEEE-----

pLDDT: mean 87.19, std 11.76, range [46.69, 98.75]

InterPro domains:
  IPR001611 Leucine-rich repeat [PF13855] (10-70)
  IPR001611 Leucine-rich 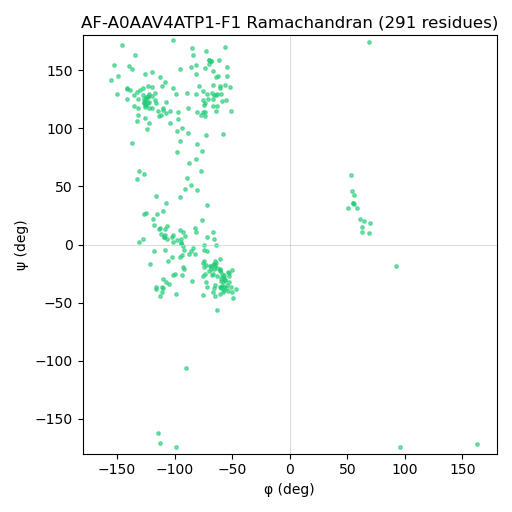repeat [PS51450] (11-32)
  IPR001611 Leucine-rich repeat [PS51450] (59-80)
  IPR003591 Leucine-rich repeat, typical subtype [SM00369] (10-32)
  IPR003591 Leucine-rich repeat, typical subtype [SM00369] (33-56)
  IPR003591 Leucine-rich repeat, typical subtype [SM00369] (57-80)
  IPR032675 Leucine-rich repeat domain superfamily [G3DSA:3.80.10.10] (4-170)
  IPR032675 Leucine-rich repeat domain superfamily [G3DSA:3.80.10.10] (173-293)
  IPR050328 Multifunctional Developmental and Immune Receptor [PTHR24373] (10-245)